Protein AF-A0A498JWS3-F1 (afdb_monomer)

Foldseek 3Di:
DVVVLQCLLVLVLVLLLVVCPDPPNDDLQLLVVLVCVQPVPDDPVNSVPQDPVNSSVSLSVQLVVQQPDSGNVSSVVSSVVSVVSSVVSVCQQFAFDDWDDDPVVRWIWTDGNNDIGTDDDDDPVRCLVVVPPPDPPSLCVVDPDDPVVVLVSLLVVLVVLLVVLLDVQLDPVLVVVVVCCVPDPPRPDDPVRSVVVSVVSLVQGDDPVVCVVVCVPPDPVVVVVVSVVSVVSNVVSVVSNVVSVVSNVVSVVVPPD

Secondary structure (DSSP, 8-state):
-HHHHTTHHHHHHHHHHHHHTSTTT--HHHHHHHHHHH-TT--HHHHHH--HHHHHHHHHHHHHHH--SSSHHHHHHHHHHHHHHHHHHHHHHT-EEEEEEETTTTEEEEEETTEEEE--PPPHHHHHHHH-SS-THHHHTT--S-HHHHHHHHHHHHHHHHHHHHHHHHHHHHHHHHHHHHH-SS-SS-HHHHHHHHHHHHHH----GGGGTTTTTS-HHHHHHHHHHHHHHHHHHHHHHHHHHHHHHHHHTTS--

Sequence (257 aa):
MKILQDHIVPVVSSIFLRRLLLPGVHHNIALRSTLLDYNRHWSDSDFHSLTADMLKKEILSLIEHEGVSDNSTSILCCWKKFCSPYFQNWCKSNALCGLLLDSYRGSFGLIRKNSVSLFRCSENIERLINGISGTSDDLIHLVTMEAGLILQLEVLVKMLRCVVNVSQQLGKTASAIFYESLVSAPLVISAEEITHRLLKNLESGYGSTVAMLHVSEHGPDVALERNLADKKKLRKFSIGMLLSLHALHMNRTVISF

Radius of gyration: 24.2 Å; Cα contacts (8 Å, |Δi|>4): 163; chains: 1; bounding box: 49×65×64 Å

pLDDT: mean 76.26, std 15.09, range [31.11, 95.75]

Nearest PDB structures (foldseek):
  7wb4-assembly1_E  TM=5.589E-01  e=3.498E-04  Xenopus laevis
  7tdz-assembly1_a  TM=5.923E-01  e=6.481E-04  Xenopus laevis
  7wb4-assembly1_e  TM=5.288E-01  e=9.287E-04  Xenopus laevis
  6lk8-assembly1_e  TM=5.316E-01  e=2.595E-03  Xenopus laevis
  8v8i-assembly1_B  TM=2.359E-01  e=1.116E+00  Homo sapiens

Mean predicted aligned error: 12.36 Å

Organism: Malus domestica (NCBI:txid3750)

Solvent-accessible surface area (backbone atoms only — not comparable to full-atom values): 14930 Å² total; per-residue (Å²): 121,69,75,58,62,79,44,41,58,62,52,53,50,50,53,52,52,52,54,50,64,31,88,91,60,48,46,72,71,16,50,52,54,36,50,39,76,76,44,77,80,72,50,75,66,55,63,73,68,53,46,75,67,54,49,52,51,49,56,49,49,58,42,50,74,67,38,92,52,101,45,72,64,44,50,52,50,31,50,50,61,55,48,48,54,28,50,53,35,40,50,64,45,56,33,80,72,48,76,41,78,38,79,90,76,74,41,44,31,40,34,28,72,74,49,76,48,74,66,71,84,80,49,72,69,53,47,52,72,74,47,75,77,78,59,76,64,69,63,52,75,75,60,89,62,61,78,76,55,47,57,58,45,51,52,50,53,37,50,49,52,40,52,50,50,51,50,62,39,41,33,78,62,46,58,50,50,53,50,50,61,75,72,42,81,78,68,91,64,58,71,66,61,54,50,53,54,49,52,49,21,58,76,74,35,64,69,69,63,75,56,56,75,54,46,84,78,48,61,76,64,62,58,50,55,49,53,51,52,48,53,51,49,44,51,52,45,54,51,53,44,51,54,32,52,50,58,47,53,62,50,55,72,66,69,75,116

InterPro domains:
  IPR021717 Nucleoporin Nup120/160 [PTHR21286] (5-249)
  IPR035192 NUP160, helical domain, plants [PF17238] (152-250)
  IPR059141 Nucleoporin Nup120/160, beta-propeller domain [PF11715] (14-126)

Structure (mmCIF, N/CA/C/O backbone):
data_AF-A0A498JWS3-F1
#
_entry.id   AF-A0A498JWS3-F1
#
loop_
_atom_site.group_PDB
_atom_site.id
_atom_site.type_symbol
_atom_site.label_atom_id
_atom_site.label_alt_id
_atom_site.label_comp_id
_atom_site.label_asym_id
_atom_site.label_entity_id
_atom_site.label_seq_id
_atom_site.pdbx_PDB_ins_code
_atom_site.Cartn_x
_atom_site.Cartn_y
_atom_site.Cartn_z
_atom_site.occupancy
_atom_site.B_iso_or_equiv
_atom_site.auth_seq_id
_atom_site.auth_comp_id
_atom_site.auth_asym_id
_atom_site.auth_atom_id
_atom_site.pdbx_PDB_model_num
ATOM 1 N N . MET A 1 1 ? 14.402 25.670 11.620 1.00 38.47 1 MET A N 1
ATOM 2 C CA . MET A 1 1 ? 13.556 25.445 10.422 1.00 38.47 1 MET A CA 1
ATOM 3 C C . MET A 1 1 ? 14.335 25.183 9.127 1.00 38.47 1 MET A C 1
ATOM 5 O O . MET A 1 1 ? 13.763 24.553 8.256 1.00 38.47 1 MET A O 1
ATOM 9 N N . LYS A 1 2 ? 15.615 25.582 8.996 1.00 31.11 2 LYS A N 1
ATOM 10 C CA . LYS A 1 2 ? 16.444 25.319 7.796 1.00 31.11 2 LYS A CA 1
ATOM 11 C C . LYS A 1 2 ? 16.919 23.855 7.671 1.00 31.11 2 LYS A C 1
ATOM 13 O O . LYS A 1 2 ? 16.794 23.267 6.612 1.00 31.11 2 LYS A O 1
ATOM 18 N N . ILE A 1 3 ? 17.307 23.232 8.791 1.00 38.12 3 ILE A N 1
ATOM 19 C CA . ILE A 1 3 ? 17.779 21.829 8.855 1.00 38.12 3 ILE A CA 1
ATOM 20 C C . ILE A 1 3 ? 16.718 20.824 8.366 1.00 38.12 3 ILE A C 1
ATOM 22 O O . ILE A 1 3 ? 17.059 19.797 7.790 1.00 38.12 3 ILE A O 1
ATOM 26 N N . LEU A 1 4 ? 15.425 21.129 8.544 1.00 50.19 4 LEU A N 1
ATOM 27 C CA . LEU A 1 4 ? 14.344 20.246 8.100 1.00 50.19 4 LEU A CA 1
ATOM 28 C C . LEU A 1 4 ? 14.238 20.213 6.570 1.00 50.19 4 LEU A C 1
ATOM 30 O O . LEU A 1 4 ? 13.927 19.168 6.021 1.00 50.19 4 LEU A O 1
ATOM 34 N N . GLN A 1 5 ? 14.510 21.329 5.886 1.00 50.47 5 GLN A N 1
ATOM 35 C CA . GLN A 1 5 ? 14.295 21.464 4.444 1.00 50.47 5 GLN A CA 1
ATOM 36 C C . GLN A 1 5 ? 15.305 20.635 3.638 1.00 50.47 5 GLN A C 1
ATOM 38 O O . GLN A 1 5 ? 14.905 19.931 2.713 1.00 50.47 5 GLN A O 1
ATOM 43 N N . ASP A 1 6 ? 16.560 20.602 4.096 1.00 57.25 6 ASP A N 1
ATOM 44 C CA . ASP A 1 6 ? 17.651 19.827 3.487 1.00 57.25 6 ASP A CA 1
ATOM 45 C C . ASP A 1 6 ? 17.473 18.302 3.644 1.00 57.25 6 ASP A C 1
ATOM 47 O O . ASP A 1 6 ? 18.101 17.518 2.940 1.00 57.25 6 ASP A O 1
ATOM 51 N N . HIS A 1 7 ? 16.590 17.857 4.548 1.00 68.19 7 HIS A N 1
ATOM 52 C CA . HIS A 1 7 ? 16.362 16.435 4.835 1.00 68.19 7 HIS A CA 1
ATOM 53 C C . HIS A 1 7 ? 15.038 15.900 4.268 1.00 68.19 7 HIS A C 1
ATOM 55 O O . HIS A 1 7 ? 14.793 14.696 4.336 1.00 68.19 7 HIS A O 1
ATOM 61 N N . ILE A 1 8 ? 14.177 16.744 3.680 1.00 76.25 8 ILE A N 1
ATOM 62 C CA . ILE A 1 8 ? 12.871 16.283 3.172 1.00 76.25 8 ILE A CA 1
ATOM 63 C C . ILE A 1 8 ? 13.041 15.307 2.007 1.00 76.25 8 ILE A C 1
ATOM 65 O O . ILE A 1 8 ? 12.368 14.279 1.984 1.00 76.25 8 ILE A O 1
ATOM 69 N N . VAL A 1 9 ? 13.930 15.602 1.057 1.00 78.50 9 VAL A N 1
ATOM 70 C CA . VAL A 1 9 ? 14.122 14.770 -0.142 1.00 78.50 9 VAL A CA 1
ATOM 71 C C . VAL A 1 9 ? 14.603 13.356 0.228 1.00 78.50 9 VAL A C 1
ATOM 73 O O . VAL A 1 9 ? 13.902 12.402 -0.126 1.00 78.50 9 VAL A O 1
ATOM 76 N N . PRO A 1 10 ? 15.681 13.174 1.024 1.00 82.38 10 PRO A N 1
ATOM 77 C CA . PRO A 1 10 ? 16.098 11.845 1.476 1.00 82.38 10 PRO A CA 1
ATOM 78 C C . PRO A 1 10 ? 15.016 11.107 2.271 1.00 82.38 10 PRO A C 1
ATOM 80 O O . PRO A 1 10 ? 14.813 9.909 2.074 1.00 82.38 10 PRO A O 1
ATOM 83 N N . VAL A 1 11 ? 14.281 11.809 3.142 1.00 81.81 11 VAL A N 1
ATOM 84 C CA . VAL A 1 11 ? 13.219 11.201 3.957 1.00 81.81 11 VAL A CA 1
ATOM 85 C C . VAL A 1 11 ? 12.077 10.701 3.080 1.00 81.81 11 VAL A C 1
ATOM 87 O O . VAL A 1 11 ? 11.692 9.538 3.192 1.00 81.81 11 VAL A O 1
ATOM 90 N N . VAL A 1 12 ? 11.563 11.533 2.174 1.00 83.31 12 VAL A N 1
ATOM 91 C CA . VAL A 1 12 ? 10.493 11.143 1.247 1.00 83.31 12 VAL A CA 1
ATOM 92 C C . VAL A 1 12 ? 10.935 9.945 0.412 1.00 83.31 12 VAL A C 1
ATOM 94 O O . VAL A 1 12 ? 10.232 8.934 0.379 1.00 83.31 12 VAL A O 1
ATOM 97 N N . SER A 1 13 ? 12.127 10.002 -0.181 1.00 87.75 13 SER A N 1
ATOM 98 C CA . SER A 1 13 ? 12.656 8.898 -0.982 1.00 87.75 13 SER A CA 1
ATOM 99 C C . SER A 1 13 ? 12.838 7.610 -0.187 1.00 87.75 13 SER A C 1
ATOM 101 O O . SER A 1 13 ? 12.490 6.537 -0.678 1.00 87.75 13 SER A O 1
ATOM 103 N N . SER A 1 14 ? 13.279 7.698 1.069 1.00 86.69 14 SER A N 1
ATOM 104 C CA . SER A 1 14 ? 13.392 6.530 1.946 1.00 86.69 14 SER A CA 1
ATOM 105 C C . SER A 1 14 ? 12.035 5.863 2.211 1.00 86.69 14 SER A C 1
ATOM 107 O O . SER A 1 14 ? 11.938 4.634 2.188 1.00 86.69 14 SER A O 1
ATOM 109 N N . ILE A 1 15 ? 10.969 6.655 2.387 1.00 87.38 15 ILE A N 1
ATOM 110 C CA . ILE A 1 15 ? 9.609 6.160 2.635 1.00 87.38 15 ILE A CA 1
ATOM 111 C C . ILE A 1 15 ? 9.088 5.414 1.406 1.00 87.38 15 ILE A C 1
ATOM 113 O O . ILE A 1 15 ? 8.614 4.281 1.528 1.00 87.38 15 ILE A O 1
ATOM 117 N N . PHE A 1 16 ? 9.183 6.023 0.222 1.00 90.69 16 PHE A N 1
ATOM 118 C CA . PHE A 1 16 ? 8.715 5.401 -1.018 1.00 90.69 16 PHE A CA 1
ATOM 119 C C . PHE A 1 16 ? 9.505 4.141 -1.356 1.00 90.69 16 PHE A C 1
ATOM 121 O O . PHE A 1 16 ? 8.902 3.109 -1.651 1.00 90.69 16 PHE A O 1
ATOM 128 N N . LEU A 1 17 ? 10.832 4.192 -1.244 1.00 91.56 17 LEU A N 1
ATOM 129 C CA . LEU A 1 17 ? 11.694 3.048 -1.510 1.00 91.56 17 LEU A CA 1
ATOM 130 C C . LEU A 1 17 ? 11.383 1.884 -0.565 1.00 91.56 17 LEU A C 1
ATOM 132 O O . LEU A 1 17 ? 11.194 0.755 -1.015 1.00 91.56 17 LEU A O 1
ATOM 136 N N . ARG A 1 18 ? 11.254 2.150 0.740 1.00 89.69 18 ARG A N 1
ATOM 137 C CA . ARG A 1 18 ? 10.872 1.127 1.719 1.00 89.69 18 ARG A CA 1
ATOM 138 C C . ARG A 1 18 ? 9.521 0.510 1.373 1.00 89.69 18 ARG A C 1
ATOM 140 O O . ARG A 1 18 ? 9.415 -0.710 1.358 1.00 89.69 18 ARG A O 1
ATOM 147 N N . ARG A 1 19 ? 8.512 1.328 1.049 1.00 89.94 19 ARG A N 1
ATOM 148 C CA . ARG A 1 19 ? 7.170 0.847 0.676 1.00 89.94 19 ARG A CA 1
ATOM 149 C C . ARG A 1 19 ? 7.171 0.023 -0.608 1.00 89.94 19 ARG A C 1
ATOM 151 O O . ARG A 1 19 ? 6.482 -0.989 -0.660 1.00 89.94 19 ARG A O 1
ATOM 158 N N . LEU A 1 20 ? 7.953 0.420 -1.610 1.00 92.94 20 LEU A N 1
ATOM 159 C CA . LEU A 1 20 ? 8.111 -0.314 -2.868 1.00 92.94 20 LEU A CA 1
ATOM 160 C C . LEU A 1 20 ? 8.717 -1.708 -2.648 1.00 92.94 20 LEU A C 1
ATOM 162 O O . LEU A 1 20 ? 8.382 -2.648 -3.367 1.00 92.94 20 LEU A O 1
ATOM 166 N N . LEU A 1 21 ? 9.593 -1.837 -1.651 1.00 90.50 21 LEU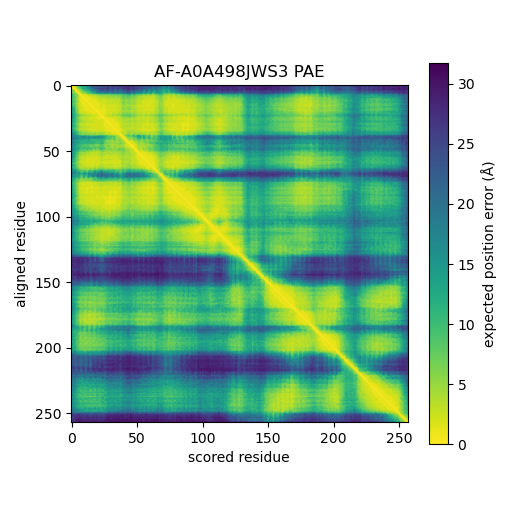 A N 1
ATOM 167 C CA . LEU A 1 21 ? 10.290 -3.076 -1.310 1.00 90.50 21 LEU A CA 1
ATOM 168 C C . LEU A 1 21 ? 9.558 -3.935 -0.264 1.00 90.50 21 LEU A C 1
ATOM 170 O O . LEU A 1 21 ? 10.050 -5.008 0.083 1.00 90.50 21 LEU A O 1
ATOM 174 N N . LEU A 1 22 ? 8.390 -3.508 0.232 1.00 89.50 22 LEU A N 1
ATOM 175 C CA . LEU A 1 22 ? 7.603 -4.311 1.170 1.00 89.50 22 LEU A CA 1
ATOM 176 C C . LEU A 1 22 ? 7.077 -5.598 0.506 1.00 89.50 22 LEU A C 1
ATOM 178 O O . LEU A 1 22 ? 6.684 -5.575 -0.669 1.00 89.50 22 LEU A O 1
ATOM 182 N N . PRO A 1 23 ? 6.975 -6.708 1.264 1.00 87.25 23 PRO A N 1
ATOM 183 C CA . PRO A 1 23 ? 6.272 -7.902 0.812 1.00 87.25 23 PRO A CA 1
ATOM 184 C C . PRO A 1 23 ? 4.849 -7.572 0.346 1.00 87.25 23 PRO A C 1
ATOM 186 O O . PRO A 1 23 ? 4.143 -6.780 0.968 1.00 87.25 23 PRO A O 1
ATOM 189 N N . GLY A 1 24 ? 4.431 -8.165 -0.772 1.00 85.44 24 GLY A N 1
ATOM 190 C CA . GLY A 1 24 ? 3.128 -7.905 -1.394 1.00 85.44 24 GLY A CA 1
ATOM 191 C C . GLY A 1 24 ? 3.083 -6.664 -2.293 1.00 85.44 24 GLY A C 1
ATOM 192 O O . GLY A 1 24 ? 2.256 -6.622 -3.202 1.00 85.44 24 GLY A O 1
ATOM 193 N N . VAL A 1 25 ? 3.992 -5.698 -2.113 1.00 91.56 25 VAL A N 1
ATOM 194 C CA . VAL A 1 25 ? 4.165 -4.564 -3.038 1.00 91.56 25 VAL A CA 1
ATOM 195 C C . VAL A 1 25 ? 5.255 -4.874 -4.054 1.00 91.56 25 VAL A C 1
ATOM 197 O O . VAL A 1 25 ? 5.030 -4.709 -5.253 1.00 91.56 25 VAL A O 1
ATOM 200 N N . HIS A 1 26 ? 6.411 -5.354 -3.589 1.00 91.88 26 HIS A N 1
ATOM 201 C CA . HIS A 1 26 ? 7.548 -5.686 -4.439 1.00 91.88 26 HIS A CA 1
ATOM 202 C C . HIS A 1 26 ? 7.212 -6.821 -5.414 1.00 91.88 26 HIS A C 1
ATOM 204 O O . HIS A 1 26 ? 6.782 -7.901 -5.008 1.00 91.88 26 HIS A O 1
ATOM 210 N N . HIS A 1 27 ? 7.462 -6.596 -6.703 1.00 91.44 27 HIS A N 1
ATOM 211 C CA . HIS A 1 27 ? 7.341 -7.617 -7.736 1.00 91.44 27 HIS A CA 1
ATOM 212 C C . HIS A 1 27 ? 8.476 -7.470 -8.749 1.00 91.44 27 HIS A C 1
ATOM 214 O O . HIS A 1 27 ? 8.470 -6.546 -9.562 1.00 91.44 27 HIS A O 1
ATOM 220 N N . ASN A 1 28 ? 9.425 -8.409 -8.730 1.00 88.81 28 ASN A N 1
ATOM 221 C CA . ASN A 1 28 ? 10.666 -8.331 -9.508 1.00 88.81 28 ASN A CA 1
ATOM 222 C C . ASN A 1 28 ? 10.407 -8.074 -11.005 1.00 88.81 28 ASN A C 1
ATOM 224 O O . ASN A 1 28 ? 10.905 -7.095 -11.549 1.00 88.81 28 ASN A O 1
ATOM 228 N N . ILE A 1 29 ? 9.526 -8.858 -11.639 1.00 89.62 29 ILE A N 1
ATOM 229 C CA . ILE A 1 29 ? 9.212 -8.700 -13.074 1.00 89.62 29 ILE A CA 1
ATOM 230 C C . ILE A 1 29 ? 8.647 -7.304 -13.384 1.00 89.62 29 ILE A C 1
ATOM 232 O O . ILE A 1 29 ? 9.024 -6.694 -14.378 1.00 89.62 29 ILE A O 1
ATOM 236 N N . ALA A 1 30 ? 7.783 -6.766 -12.518 1.00 93.19 30 ALA A N 1
ATOM 237 C CA . ALA A 1 30 ? 7.176 -5.458 -12.729 1.00 93.19 30 ALA A CA 1
ATOM 238 C C . ALA A 1 30 ? 8.203 -4.337 -12.554 1.00 93.19 30 ALA A C 1
ATOM 240 O O . ALA A 1 30 ? 8.234 -3.395 -13.345 1.00 93.19 30 ALA A O 1
ATOM 241 N N . LEU A 1 31 ? 9.067 -4.459 -11.543 1.00 91.44 31 LEU A N 1
ATOM 242 C CA . LEU A 1 31 ? 10.150 -3.516 -11.300 1.00 91.44 31 LEU A CA 1
ATOM 243 C C . LEU A 1 31 ? 11.139 -3.512 -12.464 1.00 91.44 31 LEU A C 1
ATOM 245 O O . LEU A 1 31 ? 11.479 -2.449 -12.965 1.00 91.44 31 LEU A O 1
ATOM 249 N N . ARG A 1 32 ? 11.515 -4.697 -12.950 1.00 89.50 32 ARG A N 1
ATOM 250 C CA . ARG A 1 32 ? 12.369 -4.878 -14.123 1.00 89.50 32 ARG A CA 1
ATOM 251 C C . ARG A 1 32 ? 11.779 -4.221 -15.370 1.00 89.50 32 ARG A C 1
ATOM 253 O O . ARG A 1 32 ? 12.467 -3.439 -16.015 1.00 89.50 32 ARG A O 1
ATOM 260 N N . SER A 1 33 ? 10.507 -4.482 -15.684 1.00 91.12 33 SER A N 1
ATOM 261 C CA . SER A 1 33 ? 9.826 -3.816 -16.805 1.00 91.12 33 SER A CA 1
ATOM 262 C C . SER A 1 33 ? 9.819 -2.296 -16.648 1.00 91.12 33 SER A C 1
ATOM 264 O O . SER A 1 33 ? 10.062 -1.584 -17.610 1.00 91.12 33 SER A O 1
ATOM 266 N N . THR A 1 34 ? 9.623 -1.802 -15.425 1.00 92.62 34 THR A N 1
ATOM 267 C CA . THR A 1 34 ? 9.622 -0.359 -15.148 1.00 92.62 34 THR A CA 1
ATOM 268 C C . THR A 1 34 ? 11.000 0.257 -15.349 1.00 92.62 34 THR A C 1
ATOM 270 O O . THR A 1 34 ? 11.110 1.304 -15.969 1.00 92.62 34 THR A O 1
ATOM 273 N N . LEU A 1 35 ? 12.065 -0.393 -14.877 1.00 89.50 35 LEU A N 1
ATOM 274 C CA . LEU A 1 35 ? 13.431 0.086 -15.090 1.00 89.50 35 LEU A CA 1
ATOM 275 C C . LEU A 1 35 ? 13.799 0.096 -16.580 1.00 89.50 35 LEU A C 1
ATOM 277 O O . LEU A 1 35 ? 14.421 1.048 -17.033 1.00 89.50 35 LEU A O 1
ATOM 281 N N . LEU A 1 36 ? 13.350 -0.894 -17.358 1.00 88.00 36 LEU A N 1
ATOM 282 C CA . LEU A 1 36 ? 13.535 -0.923 -18.815 1.00 88.00 36 LEU A CA 1
ATOM 283 C C . LEU A 1 36 ? 12.774 0.192 -19.546 1.00 88.00 36 LEU A C 1
ATOM 285 O O . LEU A 1 36 ? 13.276 0.713 -20.544 1.00 88.00 36 LEU A O 1
ATOM 289 N N . ASP A 1 37 ? 11.594 0.579 -19.051 1.00 86.81 37 ASP A N 1
ATOM 290 C CA . ASP A 1 37 ? 10.835 1.713 -19.595 1.00 86.81 37 ASP A CA 1
ATOM 291 C C . ASP A 1 37 ? 11.619 3.034 -19.443 1.00 86.81 37 ASP A C 1
ATOM 293 O O . ASP A 1 37 ? 11.524 3.909 -20.306 1.00 86.81 37 ASP A O 1
ATOM 297 N N . TYR A 1 38 ? 12.429 3.150 -18.383 1.00 83.50 38 TYR A N 1
ATOM 298 C CA . TYR A 1 38 ? 13.291 4.302 -18.096 1.00 83.50 38 TYR A CA 1
ATOM 299 C C . TYR A 1 38 ? 14.667 4.221 -18.772 1.00 83.50 38 TYR A C 1
ATOM 301 O O . TYR A 1 38 ? 15.151 5.212 -19.316 1.00 83.50 38 TYR A O 1
ATOM 309 N N . ASN A 1 39 ? 15.303 3.051 -18.757 1.00 76.38 39 ASN A N 1
ATOM 310 C CA . ASN A 1 39 ? 16.641 2.833 -19.288 1.00 76.38 39 ASN A CA 1
ATOM 311 C C . ASN A 1 39 ? 16.680 1.547 -20.125 1.00 76.38 39 ASN A C 1
ATOM 313 O O . ASN A 1 39 ? 16.915 0.445 -19.630 1.00 76.38 39 ASN A O 1
ATOM 317 N N . ARG A 1 40 ? 16.461 1.701 -21.436 1.00 69.31 40 ARG A N 1
ATOM 318 C CA . ARG A 1 40 ? 16.306 0.596 -22.402 1.00 69.31 40 ARG A CA 1
ATOM 319 C C . ARG A 1 40 ? 17.559 -0.265 -22.624 1.00 69.31 40 ARG A C 1
ATOM 321 O O . ARG A 1 40 ? 17.486 -1.226 -23.381 1.00 69.31 40 ARG A O 1
ATOM 328 N N . HIS A 1 41 ? 18.694 0.075 -22.015 1.00 71.88 41 HIS A N 1
ATOM 329 C CA . HIS A 1 41 ? 19.985 -0.571 -22.280 1.00 71.88 41 HIS A CA 1
ATOM 330 C C . HIS A 1 41 ? 20.299 -1.756 -21.362 1.00 71.88 41 HIS A C 1
ATOM 332 O O . HIS A 1 41 ? 21.322 -2.406 -21.553 1.00 71.88 41 HIS A O 1
ATOM 338 N N . TRP A 1 42 ? 19.459 -2.036 -20.365 1.00 74.19 42 TRP A N 1
ATOM 339 C CA . TRP A 1 42 ? 19.738 -3.101 -19.406 1.00 74.19 42 TRP A CA 1
ATOM 340 C C . TRP A 1 42 ? 19.536 -4.486 -20.023 1.00 74.19 42 TRP A C 1
ATOM 342 O O . TRP A 1 42 ? 18.464 -4.798 -20.547 1.00 74.19 42 TRP A O 1
ATOM 352 N N . SER A 1 43 ? 20.552 -5.335 -19.905 1.00 76.38 43 SER A N 1
ATOM 353 C CA . SER A 1 43 ? 20.507 -6.740 -20.307 1.00 76.38 43 SER A CA 1
ATOM 354 C C . SER A 1 43 ? 19.998 -7.645 -19.177 1.00 76.38 43 SER A C 1
ATOM 356 O O . SER A 1 43 ? 20.016 -7.282 -18.000 1.00 76.38 43 SER A O 1
ATOM 358 N N . ASP A 1 44 ? 19.560 -8.862 -19.511 1.00 75.94 44 ASP A N 1
ATOM 359 C CA . ASP A 1 44 ? 19.162 -9.884 -18.529 1.00 75.94 44 ASP A CA 1
ATOM 360 C C . ASP A 1 44 ? 20.272 -10.182 -17.509 1.00 75.94 44 ASP A C 1
ATOM 362 O O . ASP A 1 44 ? 19.992 -10.343 -16.319 1.00 75.94 44 ASP A O 1
ATOM 366 N N . SER A 1 45 ? 21.533 -10.195 -17.950 1.00 78.19 45 SER A N 1
ATOM 367 C CA . SER A 1 45 ? 22.701 -10.379 -17.083 1.00 78.19 45 SER A CA 1
ATOM 368 C C . SER A 1 45 ? 22.863 -9.261 -16.054 1.00 78.19 45 SER A C 1
ATOM 370 O O . SER A 1 45 ? 23.176 -9.552 -14.898 1.00 78.19 45 SER A O 1
ATOM 372 N N . ASP A 1 46 ? 22.588 -8.009 -16.431 1.00 79.50 46 ASP A N 1
ATOM 373 C CA . ASP A 1 46 ? 22.709 -6.865 -15.519 1.00 79.50 46 ASP A CA 1
ATOM 374 C C . ASP A 1 46 ? 21.720 -7.005 -14.358 1.00 79.50 46 ASP A C 1
ATOM 376 O O . ASP A 1 46 ? 22.095 -6.880 -13.190 1.00 79.50 46 ASP A O 1
ATOM 380 N N . PHE A 1 47 ? 20.477 -7.391 -14.664 1.00 78.06 47 PHE A N 1
ATOM 381 C CA . PHE A 1 47 ? 19.447 -7.635 -13.652 1.00 78.06 47 PHE A CA 1
ATOM 382 C C . PHE A 1 47 ? 19.779 -8.806 -12.725 1.00 78.06 47 PHE A C 1
ATOM 384 O O . PHE A 1 47 ? 19.489 -8.732 -11.533 1.00 78.06 47 PHE A O 1
ATOM 391 N N . HIS A 1 48 ? 20.386 -9.878 -13.240 1.00 77.88 48 HIS A N 1
ATOM 392 C CA . HIS A 1 48 ? 20.789 -11.018 -12.412 1.00 77.88 48 HIS A CA 1
ATOM 393 C C . HIS A 1 48 ? 21.970 -10.707 -11.486 1.00 77.88 48 HIS A C 1
ATOM 395 O O . HIS A 1 48 ? 22.078 -11.309 -10.420 1.00 77.88 48 HIS A O 1
ATOM 401 N N . SER A 1 49 ? 22.830 -9.760 -11.866 1.00 80.44 49 SER A N 1
ATOM 402 C CA . SER A 1 49 ? 23.963 -9.313 -11.048 1.00 80.44 49 SER A CA 1
ATOM 403 C C . SER A 1 49 ? 23.584 -8.282 -9.976 1.00 80.44 49 SER A C 1
ATOM 405 O O . SER A 1 49 ? 24.370 -8.010 -9.065 1.00 80.44 49 SER A O 1
ATOM 407 N N . LEU A 1 50 ? 22.383 -7.700 -10.067 1.00 80.25 50 LEU A N 1
ATOM 408 C CA . LEU A 1 50 ? 21.980 -6.586 -9.224 1.00 80.25 50 LEU A CA 1
ATOM 409 C C . LEU A 1 50 ? 21.706 -7.041 -7.786 1.00 80.25 50 LEU A C 1
ATOM 411 O O . LEU A 1 50 ? 20.743 -7.755 -7.499 1.00 80.25 50 LEU A O 1
ATOM 415 N N . THR A 1 51 ? 22.522 -6.565 -6.848 1.00 85.38 51 THR A N 1
ATOM 416 C CA . THR A 1 51 ? 22.221 -6.727 -5.421 1.00 85.38 51 THR A CA 1
ATOM 417 C C . THR A 1 51 ? 21.058 -5.823 -5.008 1.00 85.38 51 THR A C 1
ATOM 419 O O . THR A 1 51 ? 20.764 -4.813 -5.655 1.00 85.38 51 THR A O 1
ATOM 422 N N . ALA A 1 52 ? 20.409 -6.139 -3.884 1.00 84.00 52 ALA A N 1
ATOM 423 C CA . ALA A 1 52 ? 19.320 -5.317 -3.353 1.00 84.00 52 ALA A CA 1
ATOM 424 C C . ALA A 1 52 ? 19.747 -3.859 -3.100 1.00 84.00 52 ALA A C 1
ATOM 426 O O . ALA A 1 52 ? 18.945 -2.946 -3.280 1.00 84.00 52 ALA A O 1
ATOM 427 N N . ASP A 1 53 ? 21.001 -3.617 -2.714 1.00 86.94 53 ASP A N 1
ATOM 428 C CA . ASP A 1 53 ? 21.501 -2.262 -2.471 1.00 86.94 53 ASP A CA 1
ATOM 429 C C . ASP A 1 53 ? 21.842 -1.518 -3.762 1.00 86.94 53 ASP A C 1
ATOM 431 O O . ASP A 1 53 ? 21.607 -0.313 -3.849 1.00 86.94 53 ASP A O 1
ATOM 435 N N . MET A 1 54 ? 22.319 -2.220 -4.792 1.00 85.50 54 MET A N 1
ATOM 436 C CA . MET A 1 54 ? 22.481 -1.635 -6.127 1.00 85.50 54 MET A CA 1
ATOM 437 C C . MET A 1 54 ? 21.129 -1.253 -6.731 1.00 85.50 54 MET A C 1
ATOM 439 O O . MET A 1 54 ? 20.992 -0.156 -7.259 1.00 85.50 54 MET A O 1
ATOM 443 N N . LEU A 1 55 ? 20.108 -2.099 -6.561 1.00 86.31 55 LEU A N 1
ATOM 444 C CA . LEU A 1 55 ? 18.740 -1.803 -6.989 1.00 86.31 55 LEU A CA 1
ATOM 445 C C . LEU A 1 55 ? 18.197 -0.530 -6.340 1.00 86.31 55 LEU A C 1
ATOM 447 O O . LEU A 1 55 ? 17.631 0.325 -7.015 1.00 86.31 55 LEU A O 1
ATOM 451 N N . LYS A 1 56 ? 18.380 -0.398 -5.022 1.00 89.88 56 LYS A N 1
ATOM 452 C CA . LYS A 1 56 ? 17.979 0.801 -4.279 1.00 89.88 56 LYS A CA 1
ATOM 453 C C . LYS A 1 56 ? 18.671 2.047 -4.823 1.00 89.88 56 LYS A C 1
ATOM 455 O O . LYS A 1 56 ? 17.999 3.045 -5.055 1.00 89.88 56 LYS A O 1
ATOM 460 N N . LYS A 1 57 ? 19.991 1.980 -5.030 1.00 88.62 57 LYS A N 1
ATOM 461 C CA . LYS A 1 57 ? 20.780 3.093 -5.575 1.00 88.62 57 LYS A CA 1
ATOM 462 C C . LYS A 1 57 ? 20.319 3.485 -6.973 1.00 88.62 57 LYS A C 1
ATOM 464 O O . LYS A 1 57 ? 20.177 4.672 -7.231 1.00 88.62 57 LYS A O 1
ATOM 469 N N . GLU A 1 58 ? 20.028 2.514 -7.831 1.00 87.88 58 GLU A N 1
ATOM 470 C CA . GLU A 1 58 ? 19.554 2.799 -9.184 1.00 87.88 58 GLU A CA 1
ATOM 471 C C . GLU A 1 58 ? 18.184 3.478 -9.178 1.00 87.88 58 GLU A C 1
ATOM 473 O O . GLU A 1 58 ? 17.987 4.487 -9.848 1.00 87.88 58 GLU A O 1
ATOM 478 N N . ILE A 1 59 ? 17.237 2.963 -8.388 1.00 90.31 59 ILE A N 1
ATOM 479 C CA . ILE A 1 59 ? 15.908 3.575 -8.273 1.00 90.31 59 ILE A CA 1
ATOM 480 C C . ILE A 1 59 ? 16.041 5.019 -7.784 1.00 90.31 59 ILE A C 1
ATOM 482 O O . ILE A 1 59 ? 15.415 5.909 -8.347 1.00 90.31 59 ILE A O 1
ATOM 486 N N . LEU A 1 60 ? 16.867 5.265 -6.763 1.00 89.69 60 LEU A N 1
ATOM 487 C CA . LEU A 1 60 ? 17.103 6.617 -6.252 1.00 89.69 60 LEU A CA 1
ATOM 488 C C . LEU A 1 60 ? 17.748 7.523 -7.307 1.00 89.69 60 LEU A C 1
ATOM 490 O O . LEU A 1 60 ? 17.264 8.631 -7.506 1.00 89.69 60 LEU A O 1
ATOM 494 N N . SER A 1 61 ? 18.751 7.025 -8.033 1.00 87.81 61 SER A N 1
ATOM 495 C CA . SER A 1 61 ? 19.403 7.735 -9.139 1.00 87.81 61 SER A CA 1
ATOM 496 C C . SER A 1 61 ? 18.398 8.173 -10.209 1.00 87.81 61 SER A C 1
ATOM 498 O O . SER A 1 61 ? 18.379 9.338 -10.600 1.00 87.81 61 SER A O 1
ATOM 500 N N . LEU A 1 62 ? 17.491 7.284 -10.630 1.00 87.38 62 LEU A N 1
ATOM 501 C CA . LEU A 1 62 ? 16.444 7.617 -11.605 1.00 87.38 62 LEU A CA 1
ATOM 502 C C . LEU A 1 62 ? 15.504 8.715 -11.098 1.00 87.38 62 LEU A C 1
ATOM 504 O O . LEU A 1 62 ? 15.139 9.617 -11.849 1.00 87.38 62 LEU A O 1
ATOM 508 N N . ILE A 1 63 ? 15.117 8.644 -9.824 1.00 87.56 63 ILE A N 1
ATOM 509 C CA . ILE A 1 63 ? 14.246 9.641 -9.198 1.00 87.56 63 ILE A CA 1
ATOM 510 C C . ILE A 1 63 ? 14.952 11.001 -9.082 1.00 87.56 63 ILE A C 1
ATOM 512 O O . ILE A 1 63 ? 14.331 12.032 -9.335 1.00 87.56 63 ILE A O 1
ATOM 516 N N . GLU A 1 64 ? 16.234 11.011 -8.713 1.00 81.69 64 GLU A N 1
ATOM 517 C CA . GLU A 1 64 ? 17.049 12.222 -8.567 1.00 81.69 64 GLU A CA 1
ATOM 518 C C . GLU A 1 64 ? 17.348 12.873 -9.923 1.00 81.69 64 GLU A C 1
ATOM 520 O O . GLU A 1 64 ? 17.214 14.087 -10.054 1.00 81.69 64 GLU A O 1
ATOM 525 N N . HIS A 1 65 ? 17.650 12.085 -10.961 1.00 76.19 65 HIS A N 1
ATOM 526 C CA . HIS A 1 65 ? 17.883 12.594 -12.317 1.00 76.19 65 HIS A CA 1
ATOM 527 C C . HIS A 1 65 ? 16.649 13.263 -12.944 1.00 76.19 65 HIS A C 1
ATOM 529 O O . HIS A 1 65 ? 16.800 14.165 -13.768 1.00 76.19 65 HIS A O 1
ATOM 535 N N . GLU A 1 66 ? 15.433 12.852 -12.570 1.00 72.50 66 GLU A N 1
ATOM 536 C CA . GLU A 1 66 ? 14.199 13.520 -13.008 1.00 72.50 66 GLU A CA 1
ATOM 537 C C . GLU A 1 66 ? 13.855 14.776 -12.186 1.00 72.50 66 GLU A C 1
ATOM 539 O O . GLU A 1 66 ? 13.067 15.617 -12.633 1.00 72.50 66 GLU A O 1
ATOM 544 N N . GLY A 1 67 ? 14.433 14.924 -10.991 1.00 63.50 67 GLY A N 1
ATOM 545 C CA . GLY A 1 67 ? 14.180 16.032 -10.077 1.00 63.50 67 GLY A CA 1
ATOM 546 C C . GLY A 1 67 ? 14.954 17.293 -10.457 1.00 63.50 67 GLY A C 1
ATOM 547 O O . GLY A 1 67 ? 16.088 17.482 -10.046 1.00 63.50 67 GLY A O 1
ATOM 548 N N . VAL A 1 68 ? 14.322 18.220 -11.182 1.00 57.44 68 VAL A N 1
ATOM 549 C CA . VAL A 1 68 ? 14.956 19.489 -11.619 1.00 57.44 68 VAL A CA 1
ATOM 550 C C . VAL A 1 68 ? 15.106 20.524 -10.478 1.00 57.44 68 VAL A C 1
ATOM 552 O O . VAL A 1 68 ? 15.725 21.570 -10.656 1.00 57.44 68 VAL A O 1
ATOM 555 N N . SER A 1 69 ? 14.556 20.270 -9.285 1.00 60.41 69 SER A N 1
ATOM 556 C CA . SER A 1 69 ? 14.618 21.205 -8.150 1.00 60.41 69 SER A CA 1
ATOM 557 C C . SER A 1 69 ? 14.592 20.497 -6.795 1.00 60.41 69 SER A C 1
ATOM 559 O O . SER A 1 69 ? 13.761 19.608 -6.611 1.00 60.41 69 SER A O 1
ATOM 561 N N . ASP A 1 70 ? 15.375 20.976 -5.825 1.00 63.34 70 ASP A N 1
ATOM 562 C CA . ASP A 1 70 ? 15.430 20.502 -4.428 1.00 63.34 70 ASP A CA 1
ATOM 563 C C . ASP A 1 70 ? 14.211 20.949 -3.593 1.00 63.34 70 ASP A C 1
ATOM 565 O O . ASP A 1 70 ? 14.333 21.599 -2.553 1.00 63.34 70 ASP A O 1
ATOM 569 N N . ASN A 1 71 ? 12.991 20.661 -4.054 1.00 68.31 71 ASN A N 1
ATOM 570 C CA . ASN A 1 71 ? 11.776 20.945 -3.293 1.00 68.31 71 ASN A CA 1
ATOM 571 C C . ASN A 1 71 ? 10.960 19.672 -3.022 1.00 68.31 71 ASN A C 1
ATOM 573 O O . ASN A 1 71 ? 11.068 18.654 -3.697 1.00 68.31 71 ASN A O 1
ATOM 577 N N . SER A 1 72 ? 10.138 19.705 -1.975 1.00 68.12 72 SER A N 1
ATOM 578 C CA . SER A 1 72 ? 9.356 18.542 -1.541 1.00 68.12 72 SER A CA 1
ATOM 579 C C . SER A 1 72 ? 8.277 18.124 -2.547 1.00 68.12 72 SER A C 1
ATOM 581 O O . SER A 1 72 ? 7.878 16.963 -2.585 1.00 68.12 72 SER A O 1
ATOM 583 N N . THR A 1 73 ? 7.807 19.048 -3.382 1.00 75.12 73 THR A N 1
ATOM 584 C CA . THR A 1 73 ? 6.759 18.794 -4.374 1.00 75.12 73 THR A CA 1
ATOM 585 C C . THR A 1 73 ? 7.318 18.109 -5.623 1.00 75.12 73 THR A C 1
ATOM 587 O O . THR A 1 73 ? 6.680 17.203 -6.157 1.00 75.12 73 THR A O 1
ATOM 590 N N . SER A 1 74 ? 8.519 18.480 -6.071 1.00 81.31 74 SER A N 1
ATOM 591 C CA . SER A 1 74 ? 9.196 17.888 -7.228 1.00 81.31 74 SER A CA 1
ATOM 592 C C . SER A 1 74 ? 9.544 16.429 -6.959 1.00 81.31 74 SER A C 1
ATOM 594 O O . SER A 1 74 ? 9.224 15.579 -7.787 1.00 81.31 74 SER A O 1
ATOM 596 N N . ILE A 1 75 ? 10.091 16.109 -5.780 1.00 85.56 75 ILE A N 1
ATOM 597 C CA . ILE A 1 75 ? 10.431 14.726 -5.421 1.00 85.56 75 ILE A CA 1
ATOM 598 C C . ILE A 1 75 ? 9.180 13.839 -5.340 1.00 85.56 75 ILE A C 1
ATOM 600 O O . ILE A 1 75 ? 9.184 12.711 -5.831 1.00 85.56 75 ILE A O 1
ATOM 604 N N . LEU A 1 76 ? 8.068 14.362 -4.806 1.00 84.75 76 LEU A N 1
ATOM 605 C CA . LEU A 1 76 ? 6.781 13.659 -4.802 1.00 84.75 76 LEU A CA 1
ATOM 606 C C . LEU A 1 76 ? 6.261 13.412 -6.223 1.00 84.75 76 LEU A C 1
ATOM 608 O O . LEU A 1 76 ? 5.746 12.329 -6.509 1.00 84.75 76 LEU A O 1
ATOM 612 N N . CYS A 1 77 ? 6.404 14.390 -7.120 1.00 86.75 77 CYS A N 1
ATOM 613 C CA . CYS A 1 77 ? 6.057 14.230 -8.529 1.00 86.75 77 CYS A CA 1
ATOM 614 C C . CYS A 1 77 ? 6.925 13.169 -9.220 1.00 86.75 77 CYS A C 1
ATOM 616 O O . CYS A 1 77 ? 6.372 12.349 -9.952 1.00 86.75 77 CYS A O 1
ATOM 618 N N . CYS A 1 78 ? 8.233 13.127 -8.950 1.00 89.19 78 CYS A N 1
ATOM 619 C CA . CYS A 1 78 ? 9.144 12.119 -9.506 1.00 89.19 78 CYS A CA 1
ATOM 620 C C . CYS A 1 78 ? 8.761 10.709 -9.036 1.00 89.19 78 CYS A C 1
ATOM 622 O O . CYS A 1 78 ? 8.544 9.817 -9.855 1.00 89.19 78 CYS A O 1
ATOM 624 N N . TRP A 1 79 ? 8.529 10.520 -7.732 1.00 92.00 79 TRP A N 1
ATOM 625 C CA . TRP A 1 79 ? 8.036 9.241 -7.207 1.00 92.00 79 TRP A CA 1
ATOM 626 C C . TRP A 1 79 ? 6.684 8.845 -7.789 1.00 92.00 79 TRP A C 1
ATOM 628 O O . TRP A 1 79 ? 6.484 7.688 -8.149 1.00 92.00 79 TRP A O 1
ATOM 638 N N . LYS A 1 80 ? 5.751 9.790 -7.945 1.00 91.25 80 LYS A N 1
ATOM 639 C CA . LYS A 1 80 ? 4.461 9.520 -8.595 1.00 91.25 80 LYS A CA 1
ATOM 640 C C . LYS A 1 80 ? 4.649 9.079 -10.050 1.00 91.25 80 LYS A C 1
ATOM 642 O O . LYS A 1 80 ? 3.973 8.145 -10.487 1.00 91.25 80 LYS A O 1
ATOM 647 N N . LYS A 1 81 ? 5.556 9.734 -10.780 1.00 91.12 81 LYS A N 1
ATOM 648 C CA . LYS A 1 81 ? 5.879 9.423 -12.175 1.00 91.12 81 LYS A CA 1
ATOM 649 C C . LYS A 1 81 ? 6.508 8.040 -12.316 1.00 91.12 81 LYS A C 1
ATOM 651 O O . LYS A 1 81 ? 6.117 7.334 -13.232 1.00 91.12 81 LYS A O 1
ATOM 656 N N . PHE A 1 82 ? 7.353 7.618 -11.376 1.00 92.69 82 PHE A N 1
ATOM 657 C CA . PHE A 1 82 ? 7.924 6.268 -11.333 1.00 92.69 82 PHE A CA 1
ATOM 658 C C . PHE A 1 82 ? 6.913 5.194 -10.894 1.00 92.69 82 PHE A C 1
ATOM 660 O O . PHE A 1 82 ? 6.810 4.123 -11.494 1.00 92.69 82 PHE A O 1
ATOM 667 N N . CYS A 1 83 ? 6.117 5.464 -9.854 1.00 93.94 83 CYS A N 1
ATOM 668 C CA . CYS A 1 83 ? 5.159 4.495 -9.319 1.00 93.94 83 CYS A CA 1
ATOM 669 C C . CYS A 1 83 ? 4.002 4.197 -10.285 1.00 93.94 83 CYS A C 1
ATOM 671 O O . CYS A 1 83 ? 3.416 3.118 -10.213 1.00 93.94 83 CYS A O 1
ATOM 673 N N . SER A 1 84 ? 3.655 5.126 -11.180 1.00 94.06 84 SER A N 1
ATOM 674 C CA . SER A 1 84 ? 2.581 4.929 -12.159 1.00 94.06 84 SER A CA 1
ATOM 675 C C . SER A 1 84 ? 2.861 3.789 -13.161 1.00 94.06 84 SER A C 1
ATOM 677 O O . SER A 1 84 ? 2.066 2.844 -13.190 1.00 94.06 84 SER A O 1
ATOM 679 N N . PRO A 1 85 ? 3.966 3.793 -13.935 1.00 93.00 85 PRO A N 1
ATOM 680 C CA . PRO A 1 85 ? 4.331 2.679 -14.805 1.00 93.00 85 PRO A CA 1
ATOM 681 C C . PRO A 1 85 ? 4.640 1.412 -14.001 1.00 93.00 85 PRO A C 1
ATOM 683 O O . PRO A 1 85 ? 4.232 0.329 -14.422 1.00 93.00 85 PRO A O 1
ATOM 686 N N . TYR A 1 86 ? 5.231 1.527 -12.801 1.00 95.50 86 TYR A N 1
ATOM 687 C CA . TYR A 1 86 ? 5.391 0.378 -11.903 1.00 95.50 86 TYR A CA 1
ATOM 688 C C . TYR A 1 86 ? 4.070 -0.323 -11.612 1.00 95.50 86 TYR A C 1
ATOM 690 O O . TYR A 1 86 ? 3.956 -1.535 -11.793 1.00 95.50 86 TYR A O 1
ATOM 698 N N . PHE A 1 87 ? 3.048 0.431 -11.210 1.00 95.75 87 PHE A N 1
ATOM 699 C CA . PHE A 1 87 ? 1.735 -0.124 -10.914 1.00 95.75 87 PHE A CA 1
ATOM 700 C C . PHE A 1 87 ? 1.097 -0.773 -12.149 1.00 95.75 87 PHE A C 1
ATOM 702 O O . PHE A 1 87 ? 0.559 -1.875 -12.058 1.00 95.75 87 PHE A O 1
ATOM 709 N N . GLN A 1 88 ? 1.217 -0.152 -13.325 1.00 95.44 88 GLN A N 1
ATOM 710 C CA . GLN A 1 88 ? 0.722 -0.739 -14.574 1.00 95.44 88 GLN A CA 1
ATOM 711 C C . GLN A 1 88 ? 1.423 -2.064 -14.903 1.00 95.44 88 GLN A C 1
ATOM 713 O O . GLN A 1 88 ? 0.763 -3.053 -15.237 1.00 95.44 88 GLN A O 1
ATOM 718 N N . ASN A 1 89 ? 2.748 -2.112 -14.776 1.00 95.00 89 ASN A N 1
ATOM 719 C CA . ASN A 1 89 ? 3.539 -3.319 -15.001 1.00 95.00 89 ASN A CA 1
ATOM 720 C C . ASN A 1 89 ? 3.250 -4.394 -13.942 1.00 95.00 89 ASN A C 1
ATOM 722 O O . ASN A 1 89 ? 3.202 -5.585 -14.264 1.00 95.00 89 ASN A O 1
ATOM 726 N N . TRP A 1 90 ? 2.963 -3.990 -12.703 1.00 95.00 90 TRP A N 1
ATOM 727 C CA . TRP A 1 90 ? 2.522 -4.874 -11.627 1.00 95.00 90 TRP A CA 1
ATOM 728 C C . TRP A 1 90 ? 1.167 -5.510 -11.945 1.00 95.00 90 TRP A C 1
ATOM 730 O O . TRP A 1 90 ? 1.027 -6.729 -11.830 1.00 95.00 90 TRP A O 1
ATOM 740 N N . CYS A 1 91 ? 0.195 -4.731 -12.429 1.00 93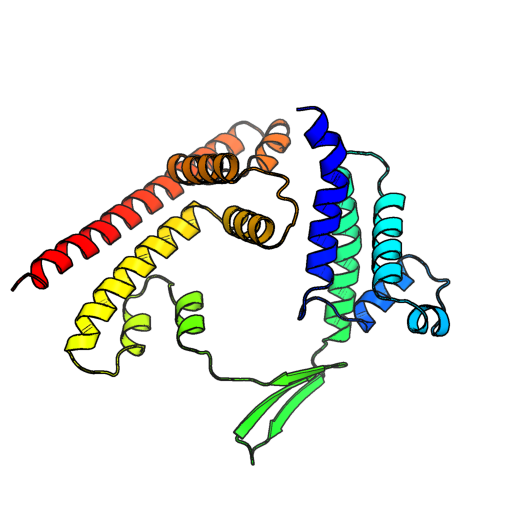.88 91 CYS A N 1
ATOM 741 C CA . CYS A 1 91 ? -1.106 -5.242 -12.866 1.00 93.88 91 CYS A CA 1
ATOM 742 C C . CYS A 1 91 ? -0.970 -6.226 -14.034 1.00 93.88 91 CYS A C 1
ATOM 744 O O . CYS A 1 91 ? -1.540 -7.314 -13.980 1.00 93.88 91 CYS A O 1
ATOM 746 N N . LYS A 1 92 ? -0.173 -5.889 -15.058 1.00 93.81 92 LYS A N 1
ATOM 747 C CA . LYS A 1 92 ? 0.099 -6.787 -16.197 1.00 93.81 92 LYS A CA 1
ATOM 748 C C . LYS A 1 92 ? 0.760 -8.094 -15.750 1.00 93.81 92 LYS A C 1
ATOM 750 O O . LYS A 1 92 ? 0.436 -9.163 -16.262 1.00 93.81 92 LYS A O 1
ATOM 755 N N . SER A 1 93 ? 1.673 -8.014 -14.784 1.00 92.19 93 SER A N 1
ATOM 756 C CA . SER A 1 93 ? 2.385 -9.173 -14.236 1.00 92.19 93 SER A CA 1
ATOM 757 C C . SER A 1 93 ? 1.509 -10.053 -13.339 1.00 92.19 93 SER A C 1
ATOM 759 O O . SER A 1 93 ? 1.786 -11.242 -13.207 1.00 92.19 93 SER A O 1
ATOM 761 N N . ASN A 1 94 ? 0.444 -9.496 -12.761 1.00 92.06 94 ASN A N 1
ATOM 762 C CA . ASN A 1 94 ? -0.509 -10.195 -11.893 1.00 92.06 94 ASN A CA 1
ATOM 763 C C . ASN A 1 94 ? -1.873 -10.434 -12.557 1.00 92.06 94 ASN A C 1
ATOM 765 O O . ASN A 1 94 ? -2.861 -10.679 -11.853 1.00 92.06 94 ASN A O 1
ATOM 769 N N . ALA A 1 95 ? -1.927 -10.361 -13.891 1.00 94.75 95 ALA A N 1
ATOM 770 C CA . ALA A 1 95 ? -3.134 -10.603 -14.668 1.00 94.75 95 ALA A CA 1
ATOM 771 C C . ALA A 1 95 ? -3.707 -11.995 -14.365 1.00 94.75 95 ALA A C 1
ATOM 773 O O . ALA A 1 95 ? -2.961 -12.972 -14.261 1.00 94.75 95 ALA A O 1
ATOM 774 N N . LEU A 1 96 ? -5.030 -12.062 -14.203 1.00 94.25 96 LEU A N 1
ATOM 775 C CA . LEU A 1 96 ? -5.752 -13.299 -13.928 1.00 94.25 96 LEU A CA 1
ATOM 776 C C . LEU A 1 96 ? -5.744 -14.194 -15.171 1.00 94.25 96 LEU A C 1
ATOM 778 O O . LEU A 1 96 ? -6.148 -13.761 -16.247 1.00 94.25 96 LEU A O 1
ATOM 782 N N . CYS A 1 97 ? -5.310 -15.438 -15.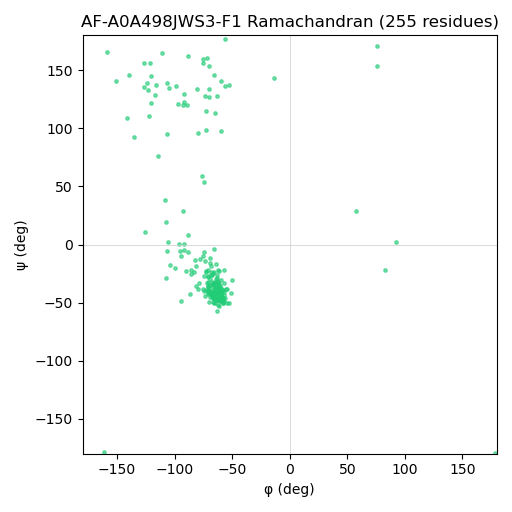003 1.00 95.31 97 CYS A N 1
ATOM 783 C CA . CYS A 1 97 ? -5.280 -16.447 -16.059 1.00 95.31 97 CYS A CA 1
ATOM 784 C C . CYS A 1 97 ? -6.360 -17.516 -15.867 1.00 95.31 97 CYS A C 1
ATOM 786 O O . CYS A 1 97 ? -6.831 -18.083 -16.846 1.00 95.31 97 CYS A O 1
ATOM 788 N N . GLY A 1 98 ? -6.770 -17.789 -14.627 1.00 95.06 98 GLY A N 1
ATOM 789 C CA . GLY A 1 98 ? -7.810 -18.776 -14.357 1.00 95.06 98 GLY A CA 1
ATOM 790 C C . GLY A 1 98 ? -8.105 -18.967 -12.876 1.00 95.06 98 GLY A C 1
ATOM 791 O O . GLY A 1 98 ? -7.505 -18.326 -12.011 1.00 95.06 98 GLY A O 1
ATOM 792 N N . LEU A 1 99 ? -9.039 -19.872 -12.597 1.00 95.00 99 LEU A N 1
ATOM 793 C CA . LEU A 1 99 ? -9.388 -20.310 -11.250 1.00 95.00 99 LEU A CA 1
ATOM 794 C C . LEU A 1 99 ? -8.692 -21.638 -10.949 1.00 95.00 99 LEU A C 1
ATOM 796 O O . LEU A 1 99 ? -8.666 -22.536 -11.787 1.00 95.00 99 LEU A O 1
ATOM 800 N N . LEU A 1 100 ? -8.143 -21.751 -9.744 1.00 93.19 100 LEU A N 1
ATOM 801 C CA . LEU A 1 100 ? -7.627 -23.000 -9.201 1.00 93.19 100 LEU A CA 1
ATOM 802 C C . LEU A 1 100 ? -8.712 -23.617 -8.317 1.00 93.19 100 LEU A C 1
ATOM 804 O O . LEU A 1 100 ? -9.136 -22.989 -7.346 1.00 93.19 100 LEU A O 1
ATOM 808 N N . LEU A 1 101 ? -9.138 -24.834 -8.649 1.00 92.94 101 LEU A N 1
ATOM 809 C CA . LEU A 1 101 ? -10.067 -25.622 -7.847 1.00 92.94 101 LEU A CA 1
ATOM 810 C C . LEU A 1 101 ? -9.403 -26.948 -7.483 1.00 92.94 101 LEU A C 1
ATOM 812 O O . LEU A 1 101 ? -9.213 -27.801 -8.346 1.00 92.94 101 LEU A O 1
ATOM 816 N N . ASP A 1 102 ? -9.075 -27.119 -6.207 1.00 89.94 102 ASP A N 1
ATOM 817 C CA . ASP A 1 102 ? -8.675 -28.407 -5.648 1.00 89.94 102 ASP A CA 1
ATOM 818 C C . ASP A 1 102 ? -9.821 -28.932 -4.781 1.00 89.94 102 ASP A C 1
ATOM 820 O O . ASP A 1 102 ? -9.964 -28.575 -3.608 1.00 89.94 102 ASP A O 1
ATOM 824 N N . SER A 1 103 ? -10.661 -29.776 -5.381 1.00 87.25 103 SER A N 1
ATOM 825 C CA . SER A 1 103 ? -11.802 -30.393 -4.705 1.00 87.25 103 SER A CA 1
ATOM 826 C C . SER A 1 103 ? -11.387 -31.397 -3.631 1.00 87.25 103 SER A C 1
ATOM 828 O O . SER A 1 103 ? -12.143 -31.608 -2.689 1.00 87.25 103 SER A O 1
ATOM 830 N N . TYR A 1 104 ? -10.200 -32.005 -3.741 1.00 89.38 104 TYR A N 1
ATOM 831 C CA . TYR A 1 104 ? -9.710 -32.970 -2.755 1.00 89.38 104 TYR A CA 1
ATOM 832 C C . TYR A 1 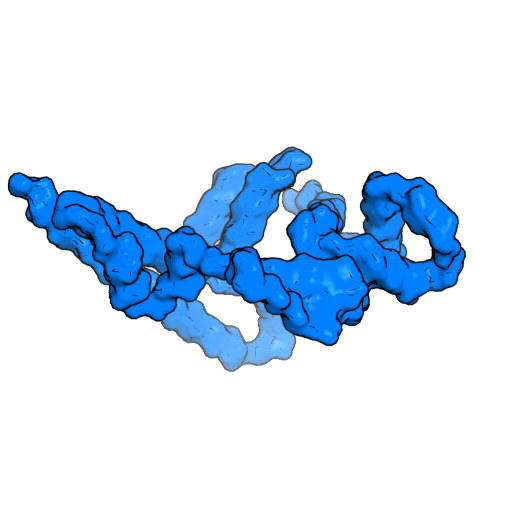104 ? -9.293 -32.269 -1.458 1.00 89.38 104 TYR A C 1
ATOM 834 O O . TYR A 1 104 ? -9.570 -32.760 -0.366 1.00 89.38 104 TYR A O 1
ATOM 842 N N . ARG A 1 105 ? -8.670 -31.088 -1.568 1.00 85.69 105 ARG A N 1
ATOM 843 C CA . ARG A 1 105 ? -8.256 -30.269 -0.413 1.00 85.69 105 ARG A CA 1
ATOM 844 C C . ARG A 1 105 ? -9.256 -29.178 -0.030 1.00 85.69 105 ARG A C 1
ATOM 846 O O . ARG A 1 105 ? -8.970 -28.401 0.879 1.00 85.69 105 ARG A O 1
ATOM 853 N N . GLY A 1 106 ? -10.383 -29.065 -0.736 1.00 87.12 106 GLY A N 1
ATOM 854 C CA . GLY A 1 106 ? -11.368 -27.996 -0.534 1.00 87.12 106 GLY A CA 1
ATOM 855 C C . GLY A 1 106 ? -10.782 -26.589 -0.702 1.00 87.12 106 GLY A C 1
ATOM 856 O O . GLY A 1 106 ? -11.222 -25.652 -0.040 1.00 87.12 106 GLY A O 1
ATOM 857 N N . SER A 1 107 ? -9.746 -26.447 -1.532 1.00 89.56 107 SER A N 1
ATOM 858 C CA . SER A 1 107 ? -8.995 -25.203 -1.700 1.00 89.56 107 SER A CA 1
ATOM 859 C C . SER A 1 107 ? -9.360 -24.528 -3.016 1.00 89.56 107 SER A C 1
ATOM 861 O O . SER A 1 107 ? -9.405 -25.157 -4.074 1.00 89.56 107 SER A O 1
ATOM 863 N N . PHE A 1 108 ? -9.589 -23.221 -2.946 1.00 93.56 108 PHE A N 1
ATOM 864 C CA . PHE A 1 108 ? -9.953 -22.388 -4.085 1.00 93.56 108 PHE A CA 1
ATOM 865 C C . PHE A 1 108 ? -8.904 -21.296 -4.244 1.00 93.56 108 PHE A C 1
ATOM 867 O O . PHE A 1 108 ? -8.391 -20.770 -3.254 1.00 93.56 108 PHE A O 1
ATOM 874 N N . GLY A 1 109 ? -8.600 -20.908 -5.475 1.00 94.69 109 GLY A N 1
ATOM 875 C CA . GLY A 1 109 ? -7.603 -19.881 -5.725 1.00 94.69 109 GLY A CA 1
ATOM 876 C C . GLY A 1 109 ? -7.690 -19.244 -7.101 1.00 94.69 109 GLY A C 1
ATOM 877 O O . GLY A 1 109 ? -8.547 -19.568 -7.921 1.00 94.69 109 GLY A O 1
ATOM 878 N N . LEU A 1 110 ? -6.762 -18.329 -7.347 1.00 95.38 110 LEU A N 1
ATOM 879 C CA . LEU A 1 110 ? -6.566 -17.642 -8.614 1.00 95.38 110 LEU A CA 1
ATOM 880 C C . LEU A 1 110 ? -5.192 -18.005 -9.161 1.00 95.38 110 LEU A C 1
ATOM 882 O O . LEU A 1 110 ? -4.182 -17.844 -8.474 1.00 95.38 110 LEU A O 1
ATOM 886 N N . ILE A 1 111 ? -5.162 -18.434 -10.415 1.00 95.44 111 ILE A N 1
ATOM 887 C CA . ILE A 1 111 ? -3.938 -18.570 -11.195 1.00 95.44 111 ILE A CA 1
ATOM 888 C C . ILE A 1 111 ? -3.712 -17.232 -11.888 1.00 95.44 111 ILE A C 1
ATOM 890 O O . ILE A 1 111 ? -4.559 -16.772 -12.657 1.00 95.44 111 ILE A O 1
ATOM 894 N N . ARG A 1 112 ? -2.581 -16.591 -11.607 1.00 93.94 112 ARG A N 1
ATOM 895 C CA . ARG A 1 112 ? -2.143 -15.355 -12.258 1.00 93.94 112 ARG A CA 1
ATOM 896 C C . ARG A 1 112 ? -0.925 -15.651 -13.123 1.00 93.94 112 ARG A C 1
ATOM 898 O O . ARG A 1 112 ? -0.266 -16.672 -12.949 1.00 93.94 112 ARG A O 1
ATOM 905 N N . LYS A 1 113 ? -0.591 -14.723 -14.018 1.00 93.12 113 LYS A N 1
ATOM 906 C CA . LYS A 1 113 ? 0.517 -14.882 -14.972 1.00 93.12 113 LYS A CA 1
ATOM 907 C C . LYS A 1 113 ? 1.841 -15.299 -14.315 1.00 93.12 113 LYS A C 1
ATOM 909 O O . LYS A 1 113 ? 2.531 -16.153 -14.854 1.00 93.12 113 LYS A O 1
ATOM 914 N N . ASN A 1 114 ? 2.177 -14.704 -13.168 1.00 90.44 114 ASN A N 1
ATOM 915 C CA . ASN A 1 114 ? 3.448 -14.936 -12.472 1.00 90.44 114 ASN A CA 1
ATOM 916 C C . ASN A 1 114 ? 3.281 -15.356 -11.000 1.00 90.44 114 ASN A C 1
ATOM 918 O O . ASN A 1 114 ? 4.247 -15.328 -10.240 1.00 90.44 114 ASN A O 1
ATOM 922 N N . SER A 1 115 ? 2.064 -15.675 -10.557 1.00 90.44 115 SER A N 1
ATOM 923 C CA . SER A 1 115 ? 1.787 -15.996 -9.153 1.00 90.44 115 SER A CA 1
ATOM 924 C C . SER A 1 115 ? 0.496 -16.802 -8.996 1.00 90.44 115 SER A C 1
ATO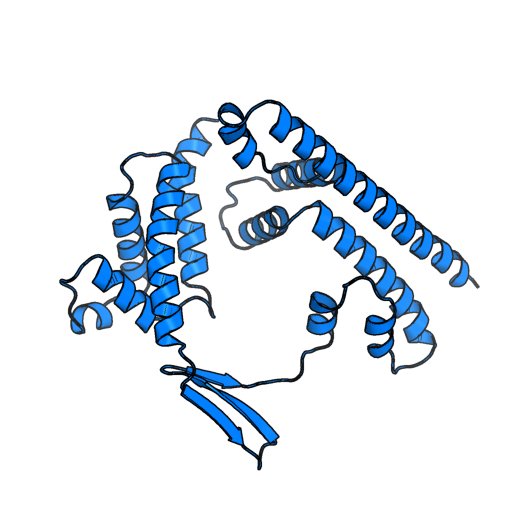M 926 O O . SER A 1 115 ? -0.322 -16.891 -9.908 1.00 90.44 115 SER A O 1
ATOM 928 N N . VAL A 1 116 ? 0.296 -17.391 -7.818 1.00 92.25 116 VAL A N 1
ATOM 929 C CA . VAL A 1 116 ? -0.956 -18.057 -7.437 1.00 92.25 116 VAL A CA 1
ATOM 930 C C . VAL A 1 116 ? -1.453 -17.420 -6.146 1.00 92.25 116 VAL A C 1
ATOM 932 O O . VAL A 1 116 ? -0.666 -17.097 -5.259 1.00 92.25 116 VAL A O 1
ATOM 935 N N . SER A 1 117 ? -2.759 -17.199 -6.042 1.00 92.44 117 SER A N 1
ATOM 936 C CA . SER A 1 117 ? -3.408 -16.718 -4.819 1.00 92.44 117 SER A CA 1
ATOM 937 C C . SER A 1 117 ? -4.372 -17.780 -4.311 1.00 92.44 117 SER A C 1
ATOM 939 O O . SER A 1 117 ? -5.110 -18.349 -5.107 1.00 92.44 117 SER A O 1
ATOM 941 N N . LEU A 1 118 ? -4.399 -18.025 -3.005 1.00 92.88 118 LEU A N 1
ATOM 942 C CA . LEU A 1 118 ? -5.358 -18.931 -2.375 1.00 92.88 118 LEU A CA 1
ATOM 943 C C . LEU A 1 118 ? -6.397 -18.124 -1.603 1.00 92.88 118 LEU A C 1
ATOM 945 O O . LEU A 1 118 ? -6.063 -17.144 -0.934 1.00 92.88 118 LEU A O 1
ATOM 949 N N . PHE A 1 119 ? -7.652 -18.542 -1.696 1.00 91.75 119 PHE A N 1
ATOM 950 C CA . PHE A 1 119 ? -8.716 -18.011 -0.865 1.00 91.75 119 PHE A CA 1
ATOM 951 C C . PHE A 1 119 ? -8.674 -18.690 0.497 1.00 91.75 119 PHE A C 1
ATOM 953 O O . PHE A 1 119 ? -8.593 -19.914 0.600 1.00 91.75 119 PHE A O 1
ATOM 960 N N . ARG A 1 120 ? -8.774 -17.881 1.548 1.00 89.12 120 ARG A N 1
ATOM 961 C CA . ARG A 1 120 ? -9.028 -18.360 2.903 1.00 89.12 120 ARG A CA 1
ATOM 962 C C . ARG A 1 120 ? -10.228 -17.640 3.484 1.00 89.12 120 ARG A C 1
ATOM 964 O O . ARG A 1 120 ? -10.547 -16.521 3.081 1.00 89.12 120 ARG A O 1
ATOM 971 N N . CYS A 1 121 ? -10.864 -18.277 4.458 1.00 83.00 121 CYS A N 1
ATOM 972 C CA . CYS A 1 121 ? -11.865 -17.599 5.260 1.00 83.00 121 CYS A CA 1
ATOM 973 C C . CYS A 1 121 ? -11.227 -16.396 5.965 1.00 83.00 121 CYS A C 1
ATOM 975 O O . CYS A 1 121 ? -10.081 -16.454 6.424 1.00 83.00 121 CYS A O 1
ATOM 977 N N . SER A 1 122 ? -11.978 -15.300 6.029 1.00 80.81 122 SER A N 1
ATOM 978 C CA . SER A 1 122 ? -11.548 -14.121 6.768 1.00 80.81 122 SER A CA 1
ATOM 979 C C . SER A 1 122 ? -11.589 -14.408 8.265 1.00 80.81 122 SER A C 1
ATOM 981 O O . SER A 1 122 ? -12.575 -14.973 8.759 1.00 80.81 122 SER A O 1
ATOM 983 N N . GLU A 1 123 ? -10.525 -14.022 8.963 1.00 80.31 123 GLU A N 1
ATOM 984 C CA . GLU A 1 123 ? -10.410 -14.177 10.411 1.00 80.31 123 GLU A CA 1
ATOM 985 C C . GLU A 1 123 ? -11.263 -13.142 11.148 1.00 80.31 123 GLU A C 1
ATOM 987 O O . GLU A 1 123 ? -11.604 -12.085 10.616 1.00 80.31 123 GLU A O 1
ATOM 992 N N . ASN A 1 124 ? -11.579 -13.418 12.411 1.00 70.00 124 ASN A N 1
ATOM 993 C CA . ASN A 1 124 ? -12.395 -12.536 13.245 1.00 70.00 124 ASN A CA 1
ATOM 994 C C . ASN A 1 124 ? -11.851 -11.098 13.317 1.00 70.00 124 ASN A C 1
ATOM 996 O O . ASN A 1 124 ? -12.626 -10.146 13.264 1.00 70.00 124 ASN A O 1
ATOM 1000 N N . ILE A 1 125 ? -10.526 -10.930 13.374 1.00 72.75 125 ILE A N 1
ATOM 1001 C CA . ILE A 1 125 ? -9.884 -9.609 13.394 1.00 72.75 125 ILE A CA 1
ATOM 1002 C C . ILE A 1 125 ? -10.053 -8.850 12.072 1.00 72.75 125 ILE A C 1
ATOM 1004 O O . ILE A 1 125 ? -10.227 -7.635 12.061 1.00 72.75 125 ILE A O 1
ATOM 1008 N N . GLU A 1 126 ? -10.061 -9.551 10.945 1.00 74.56 126 GLU A N 1
ATOM 1009 C CA . GLU A 1 126 ? -10.251 -8.942 9.629 1.00 74.56 126 GLU A CA 1
ATOM 1010 C C . GLU A 1 126 ? -11.709 -8.566 9.394 1.00 74.56 126 GLU A C 1
ATOM 1012 O O . GLU A 1 126 ? -11.993 -7.505 8.842 1.00 74.56 126 GLU A O 1
ATOM 1017 N N . ARG A 1 127 ? -12.640 -9.405 9.863 1.00 70.00 127 ARG A N 1
ATOM 1018 C CA . ARG A 1 127 ? -14.069 -9.077 9.901 1.00 70.00 127 ARG A CA 1
ATOM 1019 C C . ARG A 1 127 ? -14.327 -7.872 10.792 1.00 70.00 127 ARG A C 1
ATOM 1021 O O . ARG A 1 127 ? -15.121 -7.021 10.421 1.00 70.00 127 ARG A O 1
ATOM 1028 N N . LEU A 1 128 ? -13.617 -7.749 11.914 1.00 66.38 128 LEU A N 1
ATOM 1029 C CA . LEU A 1 128 ? -13.677 -6.564 12.764 1.00 66.38 128 LEU A CA 1
ATOM 1030 C C . LEU A 1 128 ? -13.179 -5.316 12.017 1.00 66.38 128 LEU A C 1
ATOM 1032 O O . LEU A 1 128 ? -13.844 -4.289 12.029 1.00 66.38 128 LEU A O 1
ATOM 1036 N N . ILE A 1 129 ? -12.047 -5.391 11.317 1.00 66.31 129 ILE A N 1
ATOM 1037 C CA . ILE A 1 129 ? -11.504 -4.246 10.564 1.00 66.31 129 ILE A CA 1
ATOM 1038 C C . ILE A 1 129 ? -12.423 -3.842 9.396 1.00 66.31 129 ILE A C 1
ATOM 1040 O O . ILE A 1 129 ? -12.638 -2.651 9.171 1.00 66.31 129 ILE A O 1
ATOM 1044 N N . ASN A 1 130 ? -12.985 -4.814 8.672 1.00 60.94 130 ASN A N 1
ATOM 1045 C CA . ASN A 1 130 ? -13.809 -4.580 7.480 1.00 60.94 130 ASN A CA 1
ATOM 1046 C C . ASN A 1 130 ? -15.295 -4.317 7.795 1.00 60.94 130 ASN A C 1
ATOM 1048 O O . ASN A 1 130 ? -15.985 -3.690 6.995 1.00 60.94 130 ASN A O 1
ATOM 1052 N N . GLY A 1 131 ? -15.784 -4.807 8.936 1.00 51.53 131 GLY A N 1
ATOM 1053 C CA . GLY A 1 131 ? -17.200 -4.881 9.312 1.00 51.53 131 GLY A CA 1
ATOM 1054 C C . GLY A 1 131 ? -17.654 -3.873 10.368 1.00 51.53 131 GLY A C 1
ATOM 1055 O O . GLY A 1 131 ? -18.832 -3.852 10.711 1.00 51.53 131 GLY A O 1
ATOM 1056 N N . ILE A 1 132 ? -16.798 -2.967 10.861 1.00 54.50 132 ILE A N 1
ATOM 1057 C CA . ILE A 1 132 ? -17.266 -1.812 11.660 1.00 54.50 132 ILE A CA 1
ATOM 1058 C C . ILE A 1 132 ? -17.884 -0.765 10.709 1.00 54.50 132 ILE A C 1
ATOM 1060 O O . ILE A 1 132 ? -17.454 0.383 10.618 1.00 54.50 132 ILE A O 1
ATOM 1064 N N . SER A 1 133 ? -18.918 -1.172 9.970 1.00 45.62 133 SER A N 1
ATOM 1065 C CA . SER A 1 133 ? -19.760 -0.305 9.138 1.00 45.62 133 SER A CA 1
ATOM 1066 C C . SER A 1 133 ? -20.943 0.287 9.925 1.00 45.62 133 SER A C 1
ATOM 1068 O O . SER A 1 133 ? -21.799 0.964 9.360 1.00 45.62 133 SER A O 1
ATOM 1070 N N . GLY A 1 134 ? -20.977 0.106 11.248 1.00 44.97 134 GLY A N 1
ATOM 1071 C CA . GLY A 1 134 ? -21.923 0.789 12.134 1.00 44.97 134 GLY A CA 1
ATOM 1072 C C . GLY A 1 134 ? -23.227 0.042 12.418 1.00 44.97 134 GLY A C 1
ATOM 1073 O O . GLY A 1 134 ? -24.044 0.566 13.171 1.00 44.97 134 GLY A O 1
ATOM 1074 N N . THR A 1 135 ? -23.422 -1.172 11.905 1.00 44.94 135 THR A N 1
ATOM 1075 C CA . THR A 1 135 ? -24.529 -2.051 12.304 1.00 44.94 135 THR A CA 1
ATOM 1076 C C . THR A 1 135 ? -24.084 -2.966 13.439 1.00 44.94 135 THR A C 1
ATOM 1078 O O . THR A 1 135 ? -23.026 -3.587 13.397 1.00 44.94 135 THR A O 1
ATOM 1081 N N . SER A 1 136 ? -24.884 -3.000 14.504 1.00 51.28 136 SER A N 1
ATOM 1082 C CA . SER A 1 136 ? -24.627 -3.800 15.707 1.00 51.28 136 SER A CA 1
ATOM 1083 C C . SER A 1 136 ? -24.605 -5.310 15.431 1.00 51.28 136 SER A C 1
ATOM 1085 O O . SER A 1 136 ? -23.997 -6.042 16.207 1.00 51.28 136 SER A O 1
ATOM 1087 N N . ASP A 1 137 ? -25.229 -5.760 14.338 1.00 50.94 137 ASP A N 1
ATOM 1088 C CA . ASP A 1 137 ? -25.462 -7.177 14.032 1.00 50.94 137 ASP A CA 1
ATOM 1089 C C . ASP A 1 137 ? -24.202 -7.956 13.628 1.00 50.94 137 ASP A C 1
ATOM 1091 O O . ASP A 1 137 ? -24.056 -9.116 14.009 1.00 50.94 137 ASP A O 1
ATOM 1095 N N . ASP A 1 138 ? -23.231 -7.332 12.953 1.00 51.47 138 ASP A N 1
ATOM 1096 C CA . ASP A 1 138 ? -22.031 -8.045 12.476 1.00 51.47 138 ASP A CA 1
ATOM 1097 C C . ASP A 1 138 ? -21.085 -8.455 13.618 1.00 51.47 138 ASP A C 1
ATOM 1099 O O . ASP A 1 138 ? -20.296 -9.393 13.496 1.00 51.47 138 ASP A O 1
ATOM 1103 N N . LEU A 1 139 ? -21.187 -7.776 14.764 1.00 52.19 139 LEU A N 1
ATOM 1104 C CA . LEU A 1 139 ? -20.401 -8.066 15.965 1.00 52.19 139 LEU A CA 1
ATOM 1105 C C . LEU A 1 139 ? -21.046 -9.145 16.839 1.00 52.19 139 LEU A C 1
ATOM 1107 O O . LEU A 1 139 ? -20.338 -9.806 17.594 1.00 52.19 139 LEU A O 1
ATOM 1111 N N . ILE A 1 140 ? -22.359 -9.364 16.703 1.00 51.41 140 ILE A N 1
ATOM 1112 C CA . ILE A 1 140 ? -23.098 -10.422 17.409 1.00 51.41 140 ILE A CA 1
ATOM 1113 C C . ILE A 1 140 ? -22.692 -11.803 16.870 1.00 51.41 140 ILE A C 1
ATOM 1115 O O . ILE A 1 140 ? -22.608 -12.765 17.628 1.00 51.41 140 ILE A O 1
ATOM 1119 N N . HIS A 1 141 ? -22.309 -11.900 15.593 1.00 51.72 141 HIS A N 1
ATOM 1120 C CA . HIS A 1 141 ? -21.789 -13.141 15.007 1.00 51.72 141 HIS A CA 1
ATOM 1121 C C . HIS A 1 141 ? -20.405 -13.569 15.519 1.00 51.72 141 HIS A C 1
ATOM 1123 O O . HIS A 1 141 ? -19.998 -14.706 15.281 1.00 51.72 141 HIS A O 1
ATOM 1129 N N . LEU A 1 142 ? -19.688 -12.703 16.242 1.00 52.16 142 LEU A N 1
ATOM 1130 C CA . LEU A 1 142 ? -18.466 -13.081 16.958 1.00 52.16 142 LEU A CA 1
ATOM 1131 C C . LEU A 1 142 ? -18.776 -13.880 18.245 1.00 52.16 142 LEU A C 1
ATOM 1133 O O . LEU A 1 142 ? -17.869 -14.427 18.870 1.00 52.16 142 LEU A O 1
ATOM 1137 N N . VAL A 1 143 ? -20.052 -13.938 18.647 1.00 50.75 143 VAL A N 1
ATOM 1138 C CA . VAL A 1 143 ? -20.500 -14.325 19.988 1.00 50.75 143 VAL A CA 1
ATOM 1139 C C . VAL A 1 143 ? -21.297 -15.628 19.951 1.00 50.75 143 VAL A C 1
ATOM 1141 O O . VAL A 1 143 ? -22.514 -15.648 20.085 1.00 50.75 143 VAL A O 1
ATOM 1144 N N . THR A 1 144 ? -20.605 -16.754 19.806 1.00 50.22 144 THR A N 1
ATOM 1145 C CA . THR A 1 144 ? -21.164 -18.085 20.118 1.00 50.22 144 THR A CA 1
ATOM 1146 C C . THR A 1 144 ? -20.542 -18.683 21.379 1.00 50.22 144 THR A C 1
ATOM 1148 O O . THR A 1 144 ? -20.276 -19.880 21.423 1.00 50.22 144 THR A O 1
ATOM 1151 N N . MET A 1 145 ? -20.272 -17.874 22.411 1.00 51.72 145 MET A N 1
ATOM 1152 C CA . MET A 1 145 ? -19.723 -18.360 23.685 1.00 51.72 145 MET A CA 1
ATOM 1153 C C . MET A 1 145 ? -20.359 -17.655 24.898 1.00 51.72 145 MET A C 1
ATOM 1155 O O . MET A 1 145 ? -20.724 -16.486 24.820 1.00 51.72 145 MET A O 1
ATOM 1159 N N . GLU A 1 146 ? -20.487 -18.434 25.979 1.00 52.75 146 GLU A N 1
ATOM 1160 C CA . GLU A 1 146 ? -21.051 -18.204 27.324 1.00 52.75 146 GLU A CA 1
ATOM 1161 C C . GLU A 1 146 ? -21.352 -16.767 27.794 1.00 52.75 146 GLU A C 1
ATOM 1163 O O . GLU A 1 146 ? -20.572 -15.835 27.622 1.00 52.75 146 GLU A O 1
ATOM 1168 N N . ALA A 1 147 ? -22.453 -16.626 28.544 1.00 54.16 147 ALA A N 1
ATOM 1169 C CA . ALA A 1 147 ? -23.014 -15.365 29.041 1.00 54.16 147 ALA A CA 1
ATOM 1170 C C . ALA A 1 147 ? -22.029 -14.419 29.765 1.00 54.16 147 ALA A C 1
ATOM 1172 O O . ALA A 1 147 ? -22.177 -13.201 29.671 1.00 54.16 147 ALA A O 1
ATOM 1173 N N . GLY A 1 148 ? -21.001 -14.941 30.445 1.00 55.88 148 GLY A N 1
ATOM 1174 C CA . GLY A 1 148 ? -19.963 -14.121 31.090 1.00 55.88 148 GLY A CA 1
ATOM 1175 C C . GLY A 1 148 ? -19.014 -13.430 30.101 1.00 55.88 148 GLY A C 1
ATOM 1176 O O . GLY A 1 148 ? -18.574 -12.304 30.341 1.00 55.88 148 GLY A O 1
ATOM 1177 N N . LEU A 1 149 ? -18.752 -14.060 28.952 1.00 57.88 149 LEU A N 1
ATOM 1178 C CA . LEU A 1 149 ? -17.964 -13.480 27.863 1.00 57.88 149 LEU A CA 1
ATOM 1179 C C . LEU A 1 149 ? -18.760 -12.416 27.102 1.00 57.88 149 LEU A C 1
ATOM 1181 O O . LEU A 1 149 ? -18.161 -11.478 26.586 1.00 57.88 149 LEU A O 1
ATOM 1185 N N . ILE A 1 150 ? -20.095 -12.505 27.091 1.00 61.12 150 ILE A N 1
ATOM 1186 C CA . ILE A 1 150 ? -20.978 -11.538 26.418 1.00 61.12 150 ILE A CA 1
ATOM 1187 C C . ILE A 1 150 ? -20.809 -10.130 27.007 1.00 61.12 150 ILE A C 1
ATOM 1189 O O . ILE A 1 150 ? -20.651 -9.173 26.253 1.00 61.12 150 ILE A O 1
ATOM 1193 N N . LEU A 1 151 ? -20.770 -9.992 28.337 1.00 62.41 151 LEU A N 1
ATOM 1194 C CA . LEU A 1 151 ? -20.604 -8.697 29.018 1.00 62.41 151 LEU A CA 1
ATOM 1195 C C . LEU A 1 151 ? -19.227 -8.065 28.756 1.00 62.41 151 LEU A C 1
ATOM 1197 O O . LEU A 1 151 ? -19.137 -6.881 28.422 1.00 62.41 151 LEU A O 1
ATOM 1201 N N . GLN A 1 152 ? -18.149 -8.848 28.872 1.00 65.69 152 GLN A N 1
ATOM 1202 C CA . GLN A 1 152 ? -16.789 -8.372 28.579 1.00 65.69 152 GLN A CA 1
ATOM 1203 C C . GLN A 1 152 ? -16.639 -7.987 27.103 1.00 65.69 152 GLN A C 1
ATOM 1205 O O . GLN A 1 152 ? -16.005 -6.982 26.771 1.00 65.69 152 GLN A O 1
ATOM 1210 N N . LEU A 1 153 ? -17.277 -8.753 26.220 1.00 67.06 153 LEU A N 1
ATOM 1211 C CA . LEU A 1 153 ? -17.274 -8.504 24.791 1.00 67.06 153 LEU A CA 1
ATOM 1212 C C . LEU A 1 153 ? -18.109 -7.278 24.413 1.00 67.06 153 LEU A C 1
ATOM 1214 O O . LEU A 1 153 ? -17.689 -6.514 23.552 1.00 67.06 153 LEU A O 1
ATOM 1218 N N . GLU A 1 154 ? -19.229 -7.014 25.087 1.00 69.94 154 GLU A N 1
ATOM 1219 C CA . GLU A 1 154 ? -20.021 -5.802 24.865 1.00 69.94 154 GLU A CA 1
ATOM 1220 C C . GLU A 1 154 ? -19.224 -4.539 25.228 1.00 69.94 154 GLU A C 1
ATOM 1222 O O . GLU A 1 154 ? -19.216 -3.557 24.478 1.00 69.94 154 GLU A O 1
ATOM 1227 N N . VAL A 1 155 ? -18.494 -4.571 26.350 1.00 76.06 155 VAL A N 1
ATOM 1228 C CA . VAL A 1 155 ? -17.584 -3.483 26.738 1.00 76.06 155 VAL A CA 1
ATOM 1229 C C . VAL A 1 155 ? -16.468 -3.320 25.704 1.00 76.06 155 VAL A C 1
ATOM 1231 O O . VAL A 1 155 ? -16.217 -2.198 25.259 1.00 76.06 155 VAL A O 1
ATOM 1234 N N . LEU A 1 156 ? -15.844 -4.417 25.265 1.00 75.88 156 LEU A N 1
ATOM 1235 C CA . LEU A 1 156 ? -14.798 -4.396 24.240 1.00 75.88 156 LEU A CA 1
ATOM 1236 C C . LEU A 1 156 ? -15.308 -3.820 22.911 1.00 75.88 156 LEU A C 1
ATOM 1238 O O . LEU A 1 156 ? -14.655 -2.964 22.321 1.00 75.88 156 LEU A O 1
ATOM 1242 N N . VAL A 1 157 ? -16.496 -4.222 22.462 1.00 72.56 157 VAL A N 1
ATOM 1243 C CA . VAL A 1 157 ? -17.147 -3.703 21.251 1.00 72.56 157 VAL A CA 1
ATOM 1244 C C . VAL A 1 157 ? -17.372 -2.197 21.350 1.00 72.56 157 VAL A C 1
ATOM 1246 O O . VAL A 1 157 ? -17.083 -1.448 20.412 1.00 72.56 157 VAL A O 1
ATOM 1249 N N . LYS A 1 158 ? -17.866 -1.727 22.497 1.00 75.31 158 LYS A N 1
ATOM 1250 C CA . LYS A 1 158 ? -18.084 -0.298 22.738 1.00 75.31 158 LYS A CA 1
ATOM 1251 C C . LYS A 1 158 ? -16.760 0.475 22.783 1.00 75.31 158 LYS A C 1
ATOM 1253 O O . LYS A 1 158 ? -16.684 1.565 22.217 1.00 75.31 158 LYS A O 1
ATOM 1258 N N . MET A 1 159 ? -15.703 -0.097 23.366 1.00 81.19 159 MET A N 1
ATOM 1259 C CA . MET A 1 159 ? -14.352 0.479 23.333 1.00 81.19 159 MET A CA 1
ATOM 1260 C C . MET A 1 159 ? -13.802 0.549 21.906 1.00 81.19 159 MET A C 1
ATOM 1262 O O . MET A 1 159 ? -13.313 1.597 21.488 1.00 81.19 159 MET A O 1
ATOM 1266 N N . LEU A 1 160 ? -13.940 -0.522 21.123 1.00 77.06 160 LEU A N 1
ATOM 1267 C CA . LEU A 1 160 ? -13.517 -0.567 19.723 1.00 77.06 160 LEU A CA 1
ATOM 1268 C C . LEU A 1 160 ? -14.247 0.483 18.880 1.00 77.06 160 LEU A C 1
ATOM 1270 O O . LEU A 1 160 ? -13.628 1.128 18.038 1.00 77.06 160 LEU A O 1
ATOM 1274 N N . ARG A 1 161 ? -15.530 0.743 19.154 1.00 75.88 161 ARG A N 1
ATOM 1275 C CA . ARG A 1 161 ? -16.280 1.832 18.510 1.00 75.88 161 ARG A CA 1
ATOM 1276 C C . ARG A 1 161 ? -15.681 3.208 18.812 1.00 75.88 161 ARG A C 1
ATOM 1278 O O . ARG A 1 161 ? -15.544 4.017 17.896 1.00 75.88 161 ARG A O 1
ATOM 1285 N N . CYS A 1 162 ? -15.275 3.464 20.058 1.00 81.00 162 CYS A N 1
ATOM 1286 C CA . CYS A 1 162 ? -14.533 4.681 20.406 1.00 81.00 162 CYS A CA 1
ATOM 1287 C C . CYS A 1 162 ? -13.215 4.770 19.626 1.00 81.00 162 CYS A C 1
ATOM 1289 O O . CYS A 1 162 ? -12.931 5.806 19.028 1.00 81.00 162 CYS A O 1
ATOM 1291 N N . VAL A 1 163 ? -12.443 3.679 19.577 1.00 83.12 163 VAL A N 1
ATOM 1292 C CA . VAL A 1 163 ? -11.170 3.621 18.838 1.00 83.12 163 VAL A CA 1
ATOM 1293 C C . VAL A 1 163 ? -11.377 3.912 17.350 1.00 83.12 163 VAL A C 1
ATOM 1295 O O . VAL A 1 163 ? -10.623 4.692 16.772 1.00 83.12 163 VAL A O 1
ATOM 1298 N N . VAL A 1 164 ? -12.423 3.358 16.733 1.00 78.44 164 VAL A N 1
ATOM 1299 C CA . VAL A 1 164 ? -12.749 3.624 15.325 1.00 78.44 164 VAL A CA 1
ATOM 1300 C C . VAL A 1 164 ? -13.141 5.080 15.100 1.00 78.44 164 VAL A C 1
ATOM 1302 O O . VAL A 1 164 ? -12.636 5.690 14.161 1.00 78.44 164 VAL A O 1
ATOM 1305 N N . ASN A 1 165 ? -13.972 5.671 15.962 1.00 78.88 165 ASN A N 1
ATOM 1306 C CA . ASN A 1 165 ? -14.340 7.087 15.848 1.00 78.88 165 ASN A CA 1
ATOM 1307 C C . ASN A 1 165 ? -13.106 8.002 15.942 1.00 78.88 165 ASN A C 1
ATOM 1309 O O . ASN A 1 165 ? -12.954 8.919 15.136 1.00 78.88 165 ASN A O 1
ATOM 1313 N N . VAL A 1 166 ? -12.197 7.722 16.882 1.00 84.25 166 VAL A N 1
ATOM 1314 C CA . VAL A 1 166 ? -10.915 8.434 17.033 1.00 84.25 166 VAL A CA 1
ATOM 1315 C C . VAL A 1 166 ? -10.040 8.247 15.793 1.00 84.25 166 VAL A C 1
ATOM 1317 O O . VAL A 1 166 ? -9.542 9.224 15.240 1.00 84.25 166 VAL A O 1
ATOM 1320 N N . SER A 1 167 ? -9.893 7.014 15.301 1.00 81.44 167 SER A N 1
ATOM 1321 C CA . SER A 1 167 ? -9.109 6.704 14.099 1.00 81.44 167 SER A CA 1
ATOM 1322 C C . SER A 1 167 ? -9.641 7.428 12.854 1.00 81.44 167 SER A C 1
ATOM 1324 O O . SER A 1 167 ? -8.869 8.020 12.097 1.00 81.44 167 SER A O 1
ATOM 1326 N N . GLN A 1 168 ? -10.964 7.458 12.670 1.00 78.94 168 GLN A N 1
ATOM 1327 C CA . GLN A 1 168 ? -11.609 8.179 11.571 1.00 78.94 168 GLN A CA 1
ATOM 1328 C C . GLN A 1 168 ? -11.370 9.692 11.650 1.00 78.94 168 GLN A C 1
ATOM 1330 O O . GLN A 1 168 ? -11.121 10.316 10.618 1.00 78.94 168 GLN A O 1
ATOM 1335 N N . GLN A 1 169 ? -11.407 10.270 12.854 1.00 81.94 169 GLN A N 1
ATOM 1336 C CA . GLN A 1 169 ? -11.149 11.695 13.081 1.00 81.94 169 GLN A CA 1
ATOM 1337 C C . GLN A 1 169 ? -9.682 12.073 12.841 1.00 81.94 169 GLN A C 1
ATOM 1339 O O . GLN A 1 169 ? -9.399 13.111 12.241 1.00 81.94 169 GLN A O 1
ATOM 1344 N N . LEU A 1 170 ? -8.752 11.213 13.263 1.00 81.81 170 LEU A N 1
ATOM 1345 C CA . LEU A 1 170 ? -7.319 11.364 13.008 1.00 81.81 170 LEU A CA 1
ATOM 1346 C C . LEU A 1 170 ? -6.974 11.291 11.510 1.00 81.81 170 LEU A C 1
ATOM 1348 O O . LEU A 1 170 ? -6.012 11.916 11.056 1.00 81.81 170 LEU A O 1
ATOM 1352 N N . GLY A 1 171 ? -7.765 10.541 10.740 1.00 77.00 171 GLY A N 1
ATOM 1353 C CA . GLY A 1 171 ? -7.611 10.382 9.301 1.00 77.00 171 GLY A CA 1
ATOM 1354 C C . GLY A 1 171 ? -6.454 9.460 8.895 1.00 77.00 171 GLY A C 1
ATOM 1355 O O . GLY A 1 171 ? -5.606 9.062 9.692 1.00 77.00 171 GLY A O 1
ATOM 1356 N N . LYS A 1 172 ? -6.391 9.133 7.597 1.00 75.50 172 LYS A N 1
ATOM 1357 C CA . LYS A 1 172 ? -5.398 8.199 7.016 1.00 75.50 172 LYS A CA 1
ATOM 1358 C C . LYS A 1 172 ? -3.943 8.658 7.188 1.00 75.50 172 LYS A C 1
ATOM 1360 O O . LYS A 1 172 ? -3.013 7.855 7.141 1.00 75.50 172 LYS A O 1
ATOM 1365 N N . THR A 1 173 ? -3.736 9.955 7.376 1.00 75.00 173 THR A N 1
ATOM 1366 C CA . THR A 1 173 ? -2.406 10.539 7.569 1.00 75.00 173 THR A CA 1
ATOM 1367 C C . THR A 1 173 ? -1.827 10.168 8.927 1.00 75.00 173 THR A C 1
ATOM 1369 O O . THR A 1 173 ? -0.637 9.888 9.016 1.00 75.00 173 THR A O 1
ATOM 1372 N N . ALA A 1 174 ? -2.652 10.083 9.973 1.00 79.38 174 ALA A N 1
ATOM 1373 C CA . ALA A 1 174 ? -2.186 9.702 11.301 1.00 79.38 174 ALA A CA 1
ATOM 1374 C C . ALA A 1 174 ? -1.639 8.272 11.333 1.00 79.38 174 ALA A C 1
ATOM 1376 O O . ALA A 1 174 ? -0.563 8.051 11.877 1.00 79.38 174 ALA A O 1
ATOM 1377 N N . SER A 1 175 ? -2.315 7.313 10.685 1.00 78.62 175 SER A N 1
ATOM 1378 C CA . SER A 1 175 ? -1.805 5.938 10.579 1.00 78.62 175 SER A CA 1
ATOM 1379 C C . SER A 1 175 ? -0.469 5.871 9.842 1.00 78.62 175 SER A C 1
ATOM 1381 O O . SER A 1 175 ? 0.400 5.091 10.220 1.00 78.62 175 SER A O 1
ATOM 1383 N N . ALA A 1 176 ? -0.281 6.708 8.814 1.00 79.06 176 ALA A N 1
ATOM 1384 C CA . ALA A 1 176 ? 1.000 6.801 8.127 1.00 79.06 176 ALA A CA 1
ATOM 1385 C C . ALA A 1 176 ? 2.084 7.375 9.051 1.00 79.06 176 ALA A C 1
ATOM 1387 O O . ALA A 1 176 ? 3.156 6.793 9.128 1.00 79.06 176 ALA A O 1
ATOM 1388 N N . ILE A 1 177 ? 1.790 8.446 9.799 1.00 79.44 177 ILE A N 1
ATOM 1389 C CA . ILE A 1 177 ? 2.727 9.027 10.774 1.00 79.44 177 ILE A CA 1
ATOM 1390 C C . ILE A 1 177 ? 3.138 7.980 11.813 1.00 79.44 177 ILE A C 1
ATOM 1392 O O . ILE A 1 177 ? 4.328 7.762 11.993 1.00 79.44 177 ILE A O 1
ATOM 1396 N N . PHE A 1 178 ? 2.181 7.277 12.429 1.00 80.06 178 PHE A N 1
ATOM 1397 C CA . PHE A 1 178 ? 2.482 6.229 13.408 1.00 80.06 178 PHE A CA 1
ATOM 1398 C C . PHE A 1 178 ? 3.367 5.123 12.832 1.00 80.06 178 PHE A C 1
ATOM 1400 O O . PHE A 1 178 ? 4.347 4.733 13.461 1.00 80.06 178 PHE A O 1
ATOM 1407 N N . 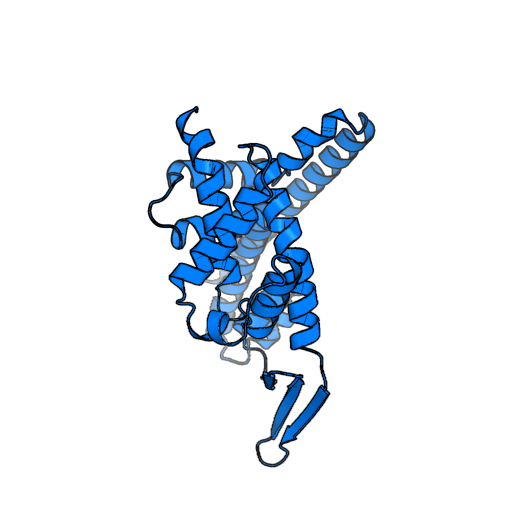TYR A 1 179 ? 3.047 4.635 11.631 1.00 82.50 179 TYR A N 1
ATOM 1408 C CA . TYR A 1 179 ? 3.857 3.617 10.969 1.00 82.50 179 TYR A CA 1
ATOM 1409 C C . TYR A 1 179 ? 5.286 4.113 10.718 1.00 82.50 179 TYR A C 1
ATOM 1411 O O . TYR A 1 179 ? 6.246 3.431 11.069 1.00 82.50 179 TYR A O 1
ATOM 1419 N N . GLU A 1 180 ? 5.441 5.315 10.156 1.00 79.50 180 GLU A N 1
ATOM 1420 C CA . GLU A 1 180 ? 6.767 5.857 9.863 1.00 79.50 180 GLU A CA 1
ATOM 1421 C C . GLU A 1 180 ? 7.566 6.142 11.145 1.00 79.50 180 GLU A C 1
ATOM 1423 O O . GLU A 1 180 ? 8.774 5.930 11.137 1.00 79.50 180 GLU A O 1
ATOM 1428 N N . SER A 1 181 ? 6.925 6.540 12.248 1.00 78.38 181 SER A N 1
ATOM 1429 C CA . SER A 1 181 ? 7.574 6.724 13.556 1.00 78.38 181 SER A CA 1
ATOM 1430 C C . SER A 1 181 ? 8.070 5.422 14.184 1.00 78.38 181 SER A C 1
ATOM 1432 O O . SER A 1 181 ? 9.070 5.440 14.893 1.00 78.38 181 SER A O 1
ATOM 1434 N N . LEU A 1 182 ? 7.383 4.303 13.941 1.00 80.06 182 LEU A N 1
ATOM 1435 C CA . LEU A 1 182 ? 7.777 2.988 14.459 1.00 80.06 182 LEU A CA 1
ATOM 1436 C C . LEU A 1 182 ? 8.865 2.327 13.607 1.00 80.06 182 LEU A C 1
ATOM 1438 O O . LEU A 1 182 ? 9.714 1.613 14.131 1.00 80.06 182 LEU A O 1
ATOM 1442 N N . VAL A 1 183 ? 8.818 2.532 12.289 1.00 80.44 183 VAL A N 1
ATOM 1443 C CA . VAL A 1 183 ? 9.658 1.803 11.325 1.00 80.44 183 VAL A CA 1
ATOM 1444 C C . VAL A 1 183 ? 10.884 2.611 10.885 1.00 80.44 183 VAL A C 1
ATOM 1446 O O . VAL A 1 183 ? 11.853 2.038 10.384 1.00 80.44 183 VAL A O 1
ATOM 1449 N N . SER A 1 184 ? 10.880 3.937 11.038 1.00 74.06 184 SER A N 1
ATOM 1450 C CA . SER A 1 184 ? 12.027 4.781 10.680 1.00 74.06 184 SER A CA 1
ATOM 1451 C C . SER A 1 184 ? 12.950 4.989 11.872 1.00 74.06 184 SER A C 1
ATOM 1453 O O . SER A 1 184 ? 12.542 5.534 12.892 1.00 74.06 184 SER A O 1
ATOM 1455 N N . ALA A 1 185 ? 14.217 4.615 11.705 1.00 69.25 185 ALA A N 1
ATOM 1456 C CA . ALA A 1 185 ? 15.295 4.965 12.617 1.00 69.25 185 ALA A CA 1
ATOM 1457 C C . ALA A 1 185 ? 16.399 5.703 11.835 1.00 69.25 185 ALA A C 1
ATOM 1459 O O . ALA A 1 185 ? 16.787 5.216 10.769 1.00 69.25 185 ALA A O 1
ATOM 1460 N N . PRO A 1 186 ? 16.925 6.837 12.337 1.00 66.19 186 PRO A N 1
ATOM 1461 C CA . PRO A 1 186 ? 16.498 7.575 13.532 1.00 66.19 186 PRO A CA 1
ATOM 1462 C C . PRO A 1 186 ? 15.196 8.372 13.313 1.00 66.19 186 PRO A C 1
ATOM 1464 O O . PRO A 1 186 ? 14.847 8.735 12.190 1.00 66.19 186 PRO A O 1
ATOM 1467 N N . LEU A 1 187 ? 14.474 8.656 14.402 1.00 66.56 187 LEU A N 1
ATOM 1468 C CA . LEU A 1 187 ? 13.257 9.475 14.378 1.00 66.56 187 LEU A CA 1
ATOM 1469 C C . LEU A 1 187 ? 13.590 10.914 13.959 1.00 66.56 187 LEU A C 1
ATOM 1471 O O . LEU A 1 187 ? 14.245 11.650 14.690 1.00 66.56 187 LEU A O 1
ATOM 1475 N N . VAL A 1 188 ? 13.104 11.318 12.784 1.00 66.75 188 VAL A N 1
ATOM 1476 C CA . VAL A 1 188 ? 13.257 12.688 12.257 1.00 66.75 188 VAL A CA 1
ATOM 1477 C C . VAL A 1 188 ? 12.364 13.690 13.007 1.00 66.75 188 VAL A C 1
ATOM 1479 O O . VAL A 1 188 ? 12.648 14.884 13.019 1.00 66.75 188 VAL A O 1
ATOM 1482 N N . ILE A 1 189 ? 11.284 13.215 13.641 1.00 70.62 189 ILE A N 1
ATOM 1483 C CA . ILE A 1 189 ? 10.307 14.023 14.388 1.00 70.62 189 ILE A CA 1
ATOM 1484 C C . ILE A 1 189 ? 10.176 13.442 15.797 1.00 70.62 189 ILE A C 1
ATOM 1486 O O . ILE A 1 189 ? 10.072 12.223 15.943 1.00 70.62 189 ILE A O 1
ATOM 1490 N N . SER A 1 190 ? 10.163 14.295 16.826 1.00 78.94 190 SER A N 1
ATOM 1491 C CA . SER A 1 190 ? 10.028 13.840 18.213 1.00 78.94 190 SER A CA 1
ATOM 1492 C C . SER A 1 190 ? 8.619 13.310 18.513 1.00 78.94 190 SER A C 1
ATOM 1494 O O . SER A 1 190 ? 7.627 13.710 17.891 1.00 78.94 190 SER A O 1
ATOM 1496 N N . ALA A 1 191 ? 8.521 12.407 19.491 1.00 80.12 191 ALA A N 1
ATOM 1497 C CA . ALA A 1 191 ? 7.248 11.828 19.914 1.00 80.12 191 ALA A CA 1
ATOM 1498 C C . ALA A 1 191 ? 6.287 12.891 20.477 1.00 80.12 191 ALA A C 1
ATOM 1500 O O . ALA A 1 191 ? 5.076 12.808 20.255 1.00 80.12 191 ALA A O 1
ATOM 1501 N N . GLU A 1 192 ? 6.812 13.915 21.154 1.00 84.31 192 GLU A N 1
ATOM 1502 C CA . GLU A 1 192 ? 6.035 15.039 21.684 1.00 84.31 192 GLU A CA 1
ATOM 1503 C C . GLU A 1 192 ? 5.401 15.849 20.551 1.00 84.31 192 GLU A C 1
ATOM 1505 O O . GLU A 1 192 ? 4.212 16.166 20.603 1.00 84.31 192 GLU A O 1
ATOM 1510 N N . GLU A 1 193 ? 6.163 16.134 19.491 1.00 81.56 193 GLU A N 1
ATOM 1511 C CA . GLU A 1 193 ? 5.658 16.884 18.343 1.00 81.56 193 GLU A CA 1
ATOM 1512 C C . GLU A 1 193 ? 4.589 16.096 17.572 1.00 81.56 193 GLU A C 1
ATOM 1514 O O . GLU A 1 193 ? 3.560 16.657 17.182 1.00 81.56 193 GLU A O 1
ATOM 1519 N N . ILE A 1 194 ? 4.783 14.785 17.395 1.00 81.31 194 ILE A N 1
ATOM 1520 C CA . ILE A 1 194 ? 3.775 13.901 16.791 1.00 81.31 194 ILE A CA 1
ATOM 1521 C C . ILE A 1 194 ? 2.498 13.900 17.634 1.00 81.31 194 ILE A C 1
ATOM 1523 O O . ILE A 1 194 ? 1.409 14.117 17.100 1.00 81.31 194 ILE A O 1
ATOM 1527 N N . THR A 1 195 ? 2.627 13.717 18.949 1.00 84.81 195 THR A N 1
ATOM 1528 C CA . THR A 1 195 ? 1.491 13.678 19.878 1.00 84.81 195 THR A CA 1
ATOM 1529 C C . THR A 1 195 ? 0.713 14.990 19.849 1.00 84.81 195 THR A C 1
ATOM 1531 O O . THR A 1 195 ? -0.508 14.976 19.694 1.00 84.81 195 THR A O 1
ATOM 1534 N N . HIS A 1 196 ? 1.406 16.131 19.897 1.00 83.38 196 HIS A N 1
ATOM 1535 C CA . HIS A 1 196 ? 0.775 17.447 19.818 1.00 83.38 196 HIS A CA 1
ATOM 1536 C C . HIS A 1 196 ? 0.001 17.644 18.503 1.00 83.38 196 HIS A C 1
ATOM 1538 O O . HIS A 1 196 ? -1.143 18.101 18.514 1.00 83.38 196 HIS A O 1
ATOM 1544 N N . ARG A 1 197 ? 0.578 17.245 17.360 1.00 78.12 197 ARG A N 1
ATOM 1545 C CA . ARG A 1 197 ? -0.095 17.333 16.049 1.00 78.12 197 ARG A CA 1
ATOM 1546 C C . ARG A 1 197 ? -1.323 16.423 15.961 1.00 78.12 197 ARG A C 1
ATOM 1548 O O . ARG A 1 197 ? -2.324 16.813 15.364 1.00 78.12 197 ARG A O 1
ATOM 1555 N N . LEU A 1 198 ? -1.267 15.229 16.548 1.00 82.88 198 LEU A N 1
ATOM 1556 C CA . LEU A 1 198 ? -2.400 14.302 16.588 1.00 82.88 198 LEU A CA 1
ATOM 1557 C C . LEU A 1 198 ? -3.534 14.823 17.476 1.00 82.88 198 LEU A C 1
ATOM 1559 O O . LEU A 1 198 ? -4.689 14.769 17.059 1.00 82.88 198 LEU A O 1
ATOM 1563 N N . LEU A 1 199 ? -3.211 15.380 18.647 1.00 83.31 199 LEU A N 1
ATOM 1564 C CA . LEU A 1 199 ? -4.190 16.028 19.526 1.00 83.31 199 LEU A CA 1
ATOM 1565 C C . LEU A 1 199 ? -4.874 17.197 18.817 1.00 83.31 199 LEU A C 1
ATOM 1567 O O . LEU A 1 199 ? -6.100 17.252 18.764 1.00 83.31 199 LEU A O 1
ATOM 1571 N N . LYS A 1 200 ? -4.091 18.054 18.154 1.00 81.56 200 LYS A N 1
ATOM 1572 C CA . LYS A 1 200 ? -4.635 19.146 17.344 1.00 81.56 200 LYS A CA 1
ATOM 1573 C C . LYS A 1 200 ? -5.587 18.637 16.256 1.00 81.56 200 LYS A C 1
ATOM 1575 O O . LYS A 1 200 ? -6.662 19.197 16.081 1.00 81.56 200 LYS A O 1
ATOM 1580 N N . ASN A 1 201 ? -5.240 17.551 15.560 1.00 77.75 201 ASN A N 1
ATOM 1581 C CA . ASN A 1 201 ? -6.117 16.947 14.549 1.00 77.75 201 ASN A CA 1
ATOM 1582 C C . ASN A 1 201 ? -7.414 16.378 15.144 1.00 77.75 201 ASN A C 1
ATOM 1584 O O . ASN A 1 201 ? -8.442 16.399 14.471 1.00 77.75 201 ASN A O 1
ATOM 1588 N N . LEU A 1 202 ? -7.393 15.872 16.380 1.00 79.44 202 LEU A N 1
ATOM 1589 C CA . LEU A 1 202 ? -8.612 15.442 17.070 1.00 79.44 202 LEU A CA 1
ATOM 1590 C C . LEU A 1 202 ? -9.519 16.631 17.387 1.00 79.44 202 LEU A C 1
ATOM 1592 O O . LEU A 1 202 ? -10.718 16.560 17.112 1.00 79.44 202 LEU A O 1
ATOM 1596 N N . GLU A 1 203 ? -8.940 17.716 17.904 1.00 77.62 203 GLU A N 1
ATOM 1597 C CA . GLU A 1 203 ? -9.650 18.937 18.298 1.00 77.62 203 GLU A CA 1
ATOM 1598 C C . GLU A 1 203 ? -10.251 19.682 17.102 1.00 77.62 203 GLU A C 1
ATOM 1600 O O . GLU A 1 203 ? -11.431 20.033 17.115 1.00 77.62 203 GLU A O 1
ATOM 1605 N N . SER A 1 204 ? -9.459 19.916 16.051 1.00 71.56 204 SER A N 1
ATOM 1606 C CA . SER A 1 204 ? -9.882 20.713 14.894 1.00 71.56 204 SER A CA 1
ATOM 1607 C C . SER A 1 204 ? -10.441 19.887 13.732 1.00 71.56 204 SER A C 1
ATOM 1609 O O . SER A 1 204 ? -10.968 20.458 12.778 1.00 71.56 204 SER A O 1
ATOM 1611 N N . GLY A 1 205 ? -10.317 18.557 13.783 1.00 65.81 205 GLY A N 1
ATOM 1612 C CA . GLY A 1 205 ? -10.491 17.675 12.628 1.00 65.81 205 GLY A CA 1
ATOM 1613 C C . GLY A 1 205 ? -9.289 17.705 11.679 1.00 65.81 205 GLY A C 1
ATOM 1614 O O . GLY A 1 205 ? -8.553 18.694 11.599 1.00 65.81 205 GLY A O 1
ATOM 1615 N N . TYR A 1 206 ? -9.080 16.613 10.935 1.00 61.50 206 TYR A N 1
ATOM 1616 C CA . TYR A 1 206 ? -8.046 16.559 9.902 1.00 61.50 206 TYR A CA 1
ATOM 1617 C C . TYR A 1 206 ? -8.443 17.397 8.674 1.00 61.50 206 TYR A C 1
ATOM 1619 O O . TYR A 1 206 ? -9.177 16.943 7.791 1.00 61.50 206 TYR A O 1
ATOM 1627 N N . GLY A 1 207 ? -7.920 18.621 8.599 1.00 58.47 207 GLY A N 1
ATOM 1628 C CA . GLY A 1 207 ? -7.940 19.453 7.399 1.00 58.47 207 GLY A CA 1
ATOM 1629 C C . GLY A 1 207 ? -6.660 19.246 6.587 1.00 58.47 207 GLY A C 1
ATOM 1630 O O . GLY A 1 207 ? -5.569 19.503 7.084 1.00 58.47 207 GLY A O 1
ATOM 1631 N N . SER A 1 208 ? -6.761 18.791 5.331 1.00 51.09 208 SER A N 1
ATOM 1632 C CA . SER A 1 208 ? -5.595 18.690 4.432 1.00 51.09 208 SER A CA 1
ATOM 1633 C C . SER A 1 208 ? -4.947 20.069 4.211 1.00 51.09 208 SER A C 1
ATOM 1635 O O . SER A 1 208 ? -5.392 20.856 3.373 1.00 51.09 208 SER A O 1
ATOM 1637 N N . THR A 1 209 ? -3.888 20.377 4.955 1.00 46.97 209 THR A N 1
ATOM 1638 C CA . THR A 1 209 ? -3.076 21.596 4.797 1.00 46.97 209 THR A CA 1
ATOM 1639 C C . THR A 1 209 ? -2.373 21.653 3.441 1.00 46.97 209 THR A C 1
ATOM 1641 O O . THR A 1 209 ? -2.168 22.740 2.915 1.00 46.97 209 THR A O 1
ATOM 1644 N N . VAL A 1 210 ? -2.101 20.508 2.802 1.00 45.12 210 VAL A N 1
ATOM 1645 C CA . VAL A 1 210 ? -1.566 20.447 1.425 1.00 45.12 210 VAL A CA 1
ATOM 1646 C C . VAL A 1 210 ? -2.528 21.094 0.428 1.00 45.12 210 VAL A C 1
ATOM 1648 O O . VAL A 1 210 ? -2.108 21.777 -0.498 1.00 45.12 210 VAL A O 1
ATOM 1651 N N . ALA A 1 211 ? -3.834 20.969 0.658 1.00 45.47 211 ALA A N 1
ATOM 1652 C CA . ALA A 1 211 ? -4.816 21.648 -0.168 1.00 45.47 211 ALA A CA 1
ATOM 1653 C C . ALA A 1 211 ? -4.964 23.146 0.167 1.00 45.47 211 ALA A C 1
ATOM 1655 O O . ALA A 1 211 ? -5.545 23.847 -0.644 1.00 45.47 211 ALA A O 1
ATOM 1656 N N . MET A 1 212 ? -4.430 23.668 1.286 1.00 42.16 212 MET A N 1
ATOM 1657 C CA . MET A 1 212 ? -4.391 25.125 1.530 1.00 42.16 212 MET A CA 1
ATOM 1658 C C . MET A 1 212 ? -3.391 25.844 0.619 1.00 42.16 212 MET A C 1
ATOM 1660 O O . MET A 1 212 ? -3.631 26.995 0.274 1.00 42.16 212 MET A O 1
ATOM 1664 N N . LEU A 1 213 ? -2.320 25.175 0.176 1.00 43.31 213 LEU A N 1
ATOM 1665 C CA . LEU A 1 213 ? -1.385 25.752 -0.800 1.00 43.31 213 LEU A CA 1
ATOM 1666 C C . LEU A 1 213 ? -2.026 25.922 -2.191 1.00 43.31 213 LEU A C 1
ATOM 1668 O O . LEU A 1 213 ? -1.619 26.803 -2.936 1.00 43.31 213 LEU A O 1
ATOM 1672 N N . HIS A 1 214 ? -3.076 25.150 -2.504 1.00 44.19 214 HIS A N 1
ATOM 1673 C CA . HIS A 1 214 ? -3.859 25.265 -3.745 1.00 44.19 214 HIS A CA 1
ATOM 1674 C C . HIS A 1 214 ? -5.136 26.124 -3.609 1.00 44.19 214 HIS A C 1
ATOM 1676 O O . HIS A 1 214 ? -5.802 26.392 -4.608 1.00 44.19 214 HIS A O 1
ATOM 1682 N N . VAL A 1 215 ? -5.493 26.591 -2.401 1.00 46.66 215 VAL A N 1
ATOM 1683 C CA . VAL A 1 215 ? -6.662 27.480 -2.185 1.00 46.66 215 VAL A CA 1
ATOM 1684 C C . VAL A 1 215 ? -6.440 28.867 -2.796 1.00 46.66 215 VAL A C 1
ATOM 1686 O O . VAL A 1 215 ? -7.406 29.557 -3.093 1.00 46.66 215 VAL A O 1
ATOM 1689 N N . SER A 1 216 ? -5.194 29.258 -3.078 1.00 48.09 216 SER A N 1
ATOM 1690 C CA . SER A 1 216 ? -4.926 30.502 -3.809 1.00 48.09 216 SER A CA 1
ATOM 1691 C C . SER A 1 216 ? -5.470 30.495 -5.248 1.00 48.09 216 SER A C 1
ATOM 1693 O O . SER A 1 216 ? -5.581 31.568 -5.833 1.00 48.09 216 SER A O 1
ATOM 1695 N N . GLU A 1 217 ? -5.801 29.331 -5.822 1.00 49.44 217 GLU A N 1
ATOM 1696 C CA . GLU A 1 217 ? -6.267 29.214 -7.216 1.00 49.44 217 GLU A CA 1
ATOM 1697 C C . GLU A 1 217 ? -7.781 28.988 -7.354 1.00 49.44 217 GLU A C 1
ATOM 1699 O O . GLU A 1 217 ? -8.329 29.209 -8.430 1.00 49.44 217 GLU A O 1
ATOM 1704 N N . HIS A 1 218 ? -8.479 28.568 -6.294 1.00 53.50 218 HIS A N 1
ATOM 1705 C CA . HIS A 1 218 ? -9.913 28.261 -6.349 1.00 53.50 218 HIS A CA 1
ATOM 1706 C C . HIS A 1 218 ? -10.674 29.158 -5.369 1.00 53.50 218 HIS A C 1
ATOM 1708 O O . HIS A 1 218 ? -10.377 29.170 -4.178 1.00 53.50 218 HIS A O 1
ATOM 1714 N N . GLY A 1 219 ? -11.626 29.930 -5.902 1.00 59.44 219 GLY A N 1
ATOM 1715 C CA . GLY A 1 219 ? -12.265 31.080 -5.256 1.00 59.44 219 GLY A CA 1
ATOM 1716 C C . GLY A 1 219 ? -12.946 30.843 -3.892 1.00 59.44 219 GLY A C 1
ATOM 1717 O O . GLY A 1 219 ? -13.030 29.719 -3.396 1.00 59.44 219 GLY A O 1
ATOM 1718 N N . PRO A 1 220 ? -13.479 31.919 -3.278 1.00 63.59 220 PRO A N 1
ATOM 1719 C CA . PRO A 1 220 ? -13.972 31.941 -1.892 1.00 63.59 220 PRO A CA 1
ATOM 1720 C C . PRO A 1 220 ? -15.069 30.910 -1.569 1.00 63.59 220 PRO A C 1
ATOM 1722 O O . PRO A 1 220 ? -15.227 30.530 -0.409 1.00 63.59 220 PRO A O 1
ATOM 1725 N N . ASP A 1 221 ? -15.783 30.423 -2.583 1.00 68.25 221 ASP A N 1
ATOM 1726 C CA . ASP A 1 221 ? -16.862 29.440 -2.452 1.00 68.25 221 ASP A CA 1
ATOM 1727 C C . ASP A 1 221 ? -16.346 28.047 -2.032 1.00 68.25 221 ASP A C 1
ATOM 1729 O O . ASP A 1 221 ? -16.834 27.435 -1.080 1.00 68.25 221 ASP A O 1
ATOM 1733 N N . VAL A 1 222 ? -15.231 27.597 -2.622 1.00 66.38 222 VAL A N 1
ATOM 1734 C CA . VAL A 1 222 ? -14.615 26.287 -2.326 1.00 66.38 222 VAL A CA 1
ATOM 1735 C C . VAL A 1 222 ? -14.066 26.235 -0.894 1.00 66.38 222 VAL A C 1
ATOM 1737 O O . VAL A 1 222 ? -14.116 25.201 -0.220 1.00 66.38 222 VAL A O 1
ATOM 1740 N N . ALA A 1 223 ? -13.563 27.365 -0.388 1.00 67.06 223 ALA A N 1
ATOM 1741 C CA . ALA A 1 223 ? -13.102 27.481 0.992 1.00 67.06 223 ALA A CA 1
ATOM 1742 C C . ALA A 1 223 ? -14.266 27.410 1.998 1.00 67.06 223 ALA A C 1
ATOM 1744 O O . ALA A 1 223 ? -14.127 26.811 3.070 1.00 67.06 223 ALA A O 1
ATOM 1745 N N . LEU A 1 224 ? -15.422 27.989 1.662 1.00 70.56 224 LEU A N 1
ATOM 1746 C CA . LEU A 1 224 ? -16.613 27.964 2.508 1.00 70.56 224 LEU A CA 1
ATOM 1747 C C . LEU A 1 224 ? -17.230 26.562 2.580 1.00 70.56 224 LEU A C 1
ATOM 1749 O O . LEU A 1 224 ? -17.461 26.058 3.683 1.00 70.56 224 LEU A O 1
ATOM 1753 N N . GLU A 1 225 ? -17.437 25.903 1.438 1.00 72.81 225 GLU A N 1
ATOM 1754 C CA . GLU A 1 225 ? -17.975 24.536 1.379 1.00 72.81 225 GLU A CA 1
ATOM 1755 C C . GLU A 1 225 ? -17.124 23.551 2.183 1.00 72.81 225 GLU A C 1
ATOM 1757 O O . GLU A 1 225 ? -17.633 22.709 2.931 1.00 72.81 225 GLU A O 1
ATOM 1762 N N . ARG A 1 226 ? -15.802 23.697 2.094 1.00 70.94 226 ARG A N 1
ATOM 1763 C CA . ARG A 1 226 ? -14.865 22.865 2.839 1.00 70.94 226 ARG A CA 1
ATOM 1764 C C . ARG A 1 226 ? -14.951 23.089 4.345 1.00 70.94 226 ARG A C 1
ATOM 1766 O O . ARG A 1 226 ? -15.014 22.119 5.099 1.00 70.94 226 ARG A O 1
ATOM 1773 N N . ASN A 1 227 ? -15.024 24.344 4.784 1.00 73.12 227 ASN A N 1
ATOM 1774 C CA . ASN A 1 227 ? -15.225 24.672 6.195 1.00 73.12 227 ASN A CA 1
ATOM 1775 C C . ASN A 1 227 ? -16.535 24.077 6.738 1.00 73.12 227 ASN A C 1
ATOM 1777 O O . ASN A 1 227 ? -16.578 23.586 7.868 1.00 73.12 227 ASN A O 1
ATOM 1781 N N . LEU A 1 228 ? -17.606 24.083 5.939 1.00 77.69 228 LEU A N 1
ATOM 1782 C CA . LEU A 1 228 ? -18.873 23.444 6.303 1.00 77.69 228 LEU A CA 1
ATOM 1783 C C . LEU A 1 228 ? -18.737 21.918 6.395 1.00 77.69 228 LEU A C 1
ATOM 1785 O O . LEU A 1 228 ? -19.238 21.315 7.350 1.00 77.69 228 LEU A O 1
ATOM 1789 N N . ALA A 1 229 ? -18.027 21.290 5.456 1.00 77.56 229 ALA A N 1
ATOM 1790 C CA . ALA A 1 229 ? -17.753 19.856 5.484 1.00 77.56 229 ALA A CA 1
ATOM 1791 C C . ALA A 1 229 ? -16.931 19.447 6.718 1.00 77.56 229 ALA A C 1
ATOM 1793 O O . ALA A 1 229 ? -17.243 18.438 7.356 1.00 77.56 229 ALA A O 1
ATOM 1794 N N . ASP A 1 230 ? -15.930 20.240 7.096 1.00 75.25 230 ASP A N 1
ATOM 1795 C CA . ASP A 1 230 ? -15.077 19.965 8.253 1.00 75.25 230 ASP A CA 1
ATOM 1796 C C . ASP A 1 230 ? -15.844 20.153 9.573 1.00 75.25 230 ASP A C 1
ATOM 1798 O O . ASP A 1 230 ? -15.817 19.266 10.430 1.00 75.25 230 ASP A O 1
ATOM 1802 N N . LYS A 1 231 ? -16.669 21.204 9.695 1.00 79.44 231 LYS A N 1
ATOM 1803 C CA . LYS A 1 231 ? -17.601 21.361 10.831 1.00 79.44 231 LYS A CA 1
ATOM 1804 C C . LYS A 1 231 ? -18.599 20.202 10.929 1.00 79.44 231 LYS A C 1
ATOM 1806 O O . LYS A 1 231 ? -18.888 19.727 12.029 1.00 79.44 231 LYS A O 1
ATOM 1811 N N . LYS A 1 232 ? -19.119 19.712 9.796 1.00 82.00 232 LYS A N 1
ATOM 1812 C CA . LYS A 1 232 ? -20.027 18.553 9.752 1.00 82.00 232 LYS A CA 1
ATOM 1813 C C . LYS A 1 232 ? -19.335 17.274 10.230 1.00 82.00 232 LYS A C 1
ATOM 1815 O O . LYS A 1 232 ? -19.934 16.523 11.001 1.00 82.00 232 LYS A O 1
ATOM 1820 N N . LYS A 1 233 ? -18.087 17.034 9.812 1.00 80.50 233 LYS A N 1
ATOM 1821 C CA . LYS A 1 233 ? -17.275 15.900 10.287 1.00 80.50 233 LYS A CA 1
ATOM 1822 C C . LYS A 1 233 ? -17.022 15.989 11.787 1.00 80.50 233 LYS A C 1
ATOM 1824 O O . LYS A 1 233 ? -17.297 15.016 12.481 1.00 80.50 233 LYS A O 1
ATOM 1829 N N . LEU A 1 234 ? -16.601 17.154 12.285 1.00 82.56 234 LEU A N 1
ATOM 1830 C CA . LEU A 1 234 ? -16.355 17.368 13.711 1.00 82.56 234 LEU A CA 1
ATOM 1831 C C . LEU A 1 234 ? -17.622 17.123 14.537 1.00 82.56 234 LEU A C 1
ATOM 1833 O O . LEU A 1 234 ? -17.584 16.381 15.510 1.00 82.56 234 LEU A O 1
ATOM 1837 N N . ARG A 1 235 ? -18.778 17.646 14.105 1.00 83.69 235 ARG A N 1
ATOM 1838 C CA . ARG A 1 235 ? -20.061 17.385 14.779 1.00 83.69 235 ARG A CA 1
ATOM 1839 C C . ARG A 1 235 ? -20.408 15.895 14.796 1.00 83.69 235 ARG A C 1
ATOM 1841 O O . ARG A 1 235 ? -20.839 15.387 15.829 1.00 83.69 235 ARG A O 1
ATOM 1848 N N . LYS A 1 236 ? -20.223 15.191 13.673 1.00 83.75 236 LYS A N 1
ATOM 1849 C CA . LYS A 1 236 ? -20.454 13.740 13.588 1.00 83.75 236 LYS A CA 1
ATOM 1850 C C . LYS A 1 236 ? -19.529 12.977 14.540 1.00 83.75 236 LYS A C 1
ATOM 1852 O O . LYS A 1 236 ? -20.004 12.086 15.237 1.00 83.75 236 LYS A O 1
ATOM 1857 N N . PHE A 1 237 ? -18.252 13.351 14.597 1.00 83.50 237 PHE A N 1
ATOM 1858 C CA . PHE A 1 237 ? -17.279 12.781 15.523 1.00 83.50 237 PHE A CA 1
ATOM 1859 C C . PHE A 1 237 ? -17.679 13.019 16.982 1.00 83.50 237 PHE A C 1
ATOM 1861 O O . PHE A 1 237 ? -17.802 12.053 17.730 1.00 83.50 237 PHE A O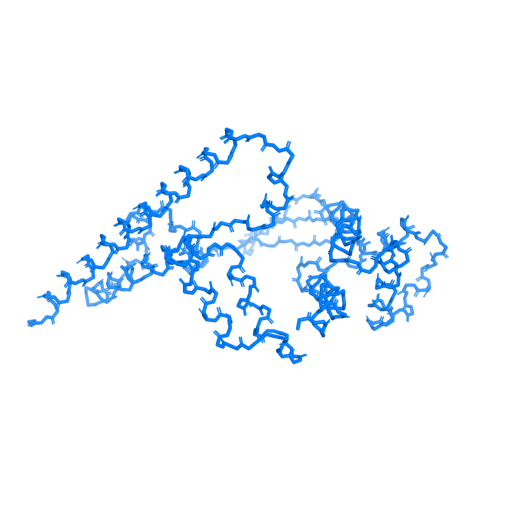 1
ATOM 1868 N N . SER A 1 238 ? -17.963 14.263 17.379 1.00 85.25 238 SER A N 1
ATOM 1869 C CA . SER A 1 238 ? -18.335 14.596 18.759 1.00 85.25 238 SER A CA 1
ATOM 1870 C C . SER A 1 238 ? -19.598 13.863 19.210 1.00 85.25 238 SER A C 1
ATOM 1872 O O . SER A 1 238 ? -19.628 13.325 20.314 1.00 85.25 238 SER A O 1
ATOM 1874 N N . ILE A 1 239 ? -20.621 13.779 18.351 1.00 85.19 239 ILE A N 1
ATOM 1875 C CA . ILE A 1 239 ? -21.842 13.011 18.643 1.00 85.19 239 ILE A CA 1
ATOM 1876 C C . ILE A 1 239 ? -21.523 11.514 18.747 1.00 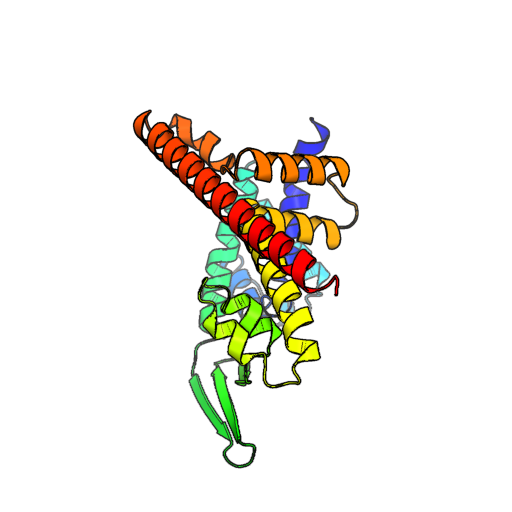85.19 239 ILE A C 1
ATOM 1878 O O . ILE A 1 239 ? -21.945 10.867 19.702 1.00 85.19 239 ILE A O 1
ATOM 1882 N N . GLY A 1 240 ? -20.753 10.960 17.806 1.00 82.94 240 GLY A N 1
ATOM 1883 C CA . GLY A 1 240 ? -20.359 9.550 17.825 1.00 82.94 240 GLY A CA 1
ATOM 1884 C C . GLY A 1 240 ? -19.562 9.174 19.077 1.00 82.94 240 GLY A C 1
ATOM 1885 O O . GLY A 1 240 ? -19.834 8.141 19.693 1.00 82.94 240 GLY A O 1
ATOM 1886 N N . MET A 1 241 ? -18.630 10.032 19.497 1.00 86.44 241 MET A N 1
ATOM 1887 C CA . MET A 1 241 ? -17.860 9.869 20.730 1.00 86.44 241 MET A CA 1
ATOM 1888 C C . MET A 1 241 ? -18.734 9.987 21.973 1.00 86.44 241 MET A C 1
ATOM 1890 O O . MET A 1 241 ? -18.644 9.120 22.836 1.00 86.44 241 MET A O 1
ATOM 1894 N N . LEU A 1 242 ? -19.612 10.992 22.050 1.00 85.88 242 LEU A N 1
ATOM 1895 C CA . LEU A 1 242 ? -20.537 11.154 23.173 1.00 85.88 242 LEU A CA 1
ATOM 1896 C C . LEU A 1 242 ? -21.418 9.912 23.347 1.00 85.88 242 LEU A C 1
ATOM 1898 O O . LEU A 1 242 ? -21.500 9.371 24.445 1.00 85.88 242 LEU A O 1
ATOM 1902 N N . LEU A 1 243 ? -22.024 9.422 22.260 1.00 81.88 243 LEU A N 1
ATOM 1903 C CA . LEU A 1 243 ? -22.865 8.224 22.286 1.00 81.88 243 LEU A CA 1
ATOM 1904 C C . LEU A 1 243 ? -22.072 6.975 22.690 1.00 81.88 243 LEU A C 1
ATOM 1906 O O . LEU A 1 243 ? -22.564 6.158 23.467 1.00 81.88 243 LEU A O 1
ATOM 1910 N N . SER A 1 244 ? -20.841 6.830 22.196 1.00 80.25 244 SER A N 1
ATOM 1911 C CA . SER A 1 244 ? -20.002 5.664 22.503 1.00 80.25 244 SER A CA 1
ATOM 1912 C C . SER A 1 244 ? -19.515 5.676 23.957 1.00 80.25 244 SER A C 1
ATOM 1914 O O . SER A 1 244 ? -19.586 4.653 24.636 1.00 80.25 244 SER A O 1
ATOM 1916 N N . LEU A 1 245 ? -19.097 6.837 24.472 1.00 85.06 245 LEU A N 1
ATOM 1917 C CA . LEU A 1 245 ? -18.690 7.010 25.869 1.00 85.06 245 LEU A CA 1
ATOM 1918 C C . LEU A 1 245 ? -19.871 6.862 26.832 1.00 85.06 245 LEU A C 1
ATOM 1920 O O . LEU A 1 245 ? -19.736 6.205 27.860 1.00 85.06 245 LEU A O 1
ATOM 1924 N N . HIS A 1 246 ? -21.039 7.406 26.485 1.00 84.50 246 HIS A N 1
ATOM 1925 C CA . HIS A 1 246 ? -22.262 7.211 27.261 1.00 84.50 246 HIS A CA 1
ATOM 1926 C C . HIS A 1 246 ? -22.639 5.725 27.332 1.00 84.50 246 HIS A C 1
ATOM 1928 O O . HIS A 1 246 ? -22.906 5.204 28.412 1.00 84.50 246 HIS A O 1
ATOM 1934 N N . ALA A 1 247 ? -22.591 5.009 26.204 1.00 78.75 247 ALA A N 1
ATOM 1935 C CA . ALA A 1 247 ? -22.861 3.573 26.166 1.00 78.75 247 ALA A CA 1
ATOM 1936 C C . ALA A 1 247 ? -21.864 2.746 27.001 1.00 78.75 247 ALA A C 1
ATOM 1938 O O . ALA A 1 247 ? -22.256 1.724 27.566 1.00 78.75 247 ALA A O 1
ATOM 1939 N N . LEU A 1 248 ? -20.596 3.171 27.082 1.00 80.50 248 LEU A N 1
ATOM 1940 C CA . LEU A 1 248 ? -19.588 2.573 27.967 1.00 80.50 248 LEU A CA 1
ATOM 1941 C C . LEU A 1 248 ? -19.884 2.857 29.442 1.00 80.50 248 LEU A C 1
ATOM 1943 O O . LEU A 1 248 ? -19.819 1.947 30.266 1.00 80.50 248 LEU A O 1
ATOM 1947 N N . HIS A 1 249 ? -20.228 4.104 29.773 1.00 79.56 249 HIS A N 1
ATOM 1948 C CA . HIS A 1 249 ? -20.553 4.511 31.138 1.00 79.56 249 HIS A CA 1
ATOM 1949 C C . HIS A 1 249 ? -21.757 3.738 31.687 1.00 79.56 249 HIS A C 1
ATOM 1951 O O . HIS A 1 249 ? -21.682 3.198 32.787 1.00 79.56 249 HIS A O 1
ATOM 1957 N N . MET A 1 250 ? -22.832 3.621 30.901 1.00 76.38 250 MET A N 1
ATOM 1958 C CA . MET A 1 250 ? -24.060 2.933 31.321 1.00 76.38 250 MET A CA 1
ATOM 1959 C C . MET A 1 250 ? -23.881 1.425 31.543 1.00 76.38 250 MET A C 1
ATOM 1961 O O . MET A 1 250 ? -24.614 0.836 32.330 1.00 76.38 250 MET A O 1
ATOM 1965 N N . ASN A 1 251 ? -22.877 0.797 30.927 1.00 65.38 251 ASN A N 1
ATOM 1966 C CA . ASN A 1 251 ? -22.549 -0.604 31.207 1.00 65.38 251 ASN A CA 1
ATOM 1967 C C . ASN A 1 251 ? -21.673 -0.780 32.448 1.00 65.38 251 ASN A C 1
ATOM 1969 O O . ASN A 1 251 ? -21.695 -1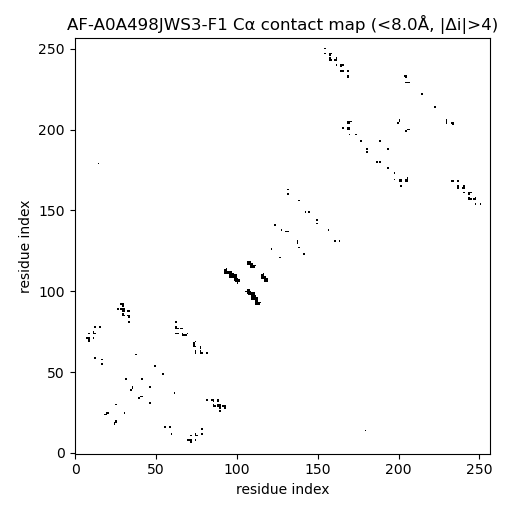.841 33.065 1.00 65.38 251 ASN A O 1
ATOM 1973 N N . ARG A 1 252 ? -20.923 0.251 32.853 1.00 55.69 252 ARG A N 1
ATOM 1974 C CA . ARG A 1 252 ? -20.111 0.210 34.076 1.00 55.69 252 ARG A CA 1
ATOM 1975 C C . ARG A 1 252 ? -20.984 0.101 35.329 1.00 55.69 252 ARG A C 1
ATOM 1977 O O . ARG A 1 252 ? -20.596 -0.572 36.273 1.00 55.69 252 ARG A O 1
ATOM 1984 N N . THR A 1 253 ? -22.175 0.698 35.297 1.00 50.38 253 THR A N 1
ATOM 1985 C CA . THR A 1 253 ? -23.205 0.600 36.347 1.00 50.38 253 THR A CA 1
ATOM 1986 C C . THR A 1 253 ? -23.925 -0.750 36.402 1.00 50.38 253 THR A C 1
ATOM 1988 O O . THR A 1 253 ? -24.582 -1.036 37.394 1.00 50.38 253 THR A O 1
ATOM 1991 N N . VAL A 1 254 ? -23.802 -1.591 35.369 1.00 49.44 254 VAL A N 1
ATOM 1992 C CA . VAL A 1 254 ? -24.380 -2.950 35.350 1.00 49.44 254 VAL A CA 1
ATOM 1993 C C . VAL A 1 254 ? -23.397 -3.986 35.917 1.00 49.44 254 VAL A C 1
ATOM 1995 O O . VAL A 1 254 ? -23.819 -5.023 36.406 1.00 49.44 254 VAL A O 1
ATOM 1998 N N . ILE A 1 255 ? -22.091 -3.692 35.909 1.00 44.78 255 ILE A N 1
ATOM 1999 C CA . ILE A 1 255 ? -21.020 -4.596 36.379 1.00 44.78 255 ILE A CA 1
ATOM 2000 C C . ILE A 1 255 ? -20.745 -4.434 37.894 1.00 44.78 255 ILE A C 1
ATOM 2002 O O . ILE A 1 255 ? -19.971 -5.190 38.469 1.00 44.78 255 ILE A O 1
ATOM 2006 N N . SER A 1 256 ? -21.369 -3.462 38.570 1.00 38.78 256 SER A N 1
ATOM 2007 C CA . SER A 1 256 ? -21.160 -3.184 40.001 1.00 38.78 256 SER A CA 1
ATOM 2008 C C . SER A 1 256 ? -22.138 -3.893 40.954 1.00 38.78 256 SER A C 1
ATOM 2010 O O . SER A 1 256 ? -22.410 -3.349 42.024 1.00 38.78 256 SER A O 1
ATOM 2012 N N . PHE A 1 257 ? -22.668 -5.064 40.592 1.00 39.03 257 PHE A N 1
ATOM 2013 C CA . PHE A 1 257 ? -23.497 -5.898 41.471 1.00 39.03 257 PHE A CA 1
ATOM 2014 C C . PHE A 1 257 ? -22.961 -7.324 41.544 1.00 39.03 257 PHE A C 1
ATOM 2016 O O . PHE A 1 257 ? -22.720 -7.911 40.466 1.00 39.03 257 PHE A O 1
#